Protein AF-A0A847EZZ8-F1 (afdb_monomer)

Radius of gyration: 25.53 Å; Cα contacts (8 Å, |Δi|>4): 154; chains: 1; bounding box: 54×69×57 Å

pLDDT: mean 79.62, std 17.62, range [35.72, 97.44]

Nearest PDB structures (foldseek):
  1ji5-assembly1_A  TM=2.636E-01  e=4.386E+00  Bacillus anthracis
  8bqs-assembly1_Eq  TM=3.191E-01  e=7.116E+00  Tetrahymena thermophila SB210

Mean predicted aligned error: 16.35 Å

Structure (mmCIF, N/CA/C/O backbone):
data_AF-A0A847EZZ8-F1
#
_entry.id   AF-A0A847EZZ8-F1
#
loop_
_atom_site.group_PDB
_atom_site.id
_atom_site.type_symbol
_atom_site.label_atom_id
_atom_site.label_alt_id
_atom_site.label_comp_id
_atom_site.label_asym_id
_atom_site.label_entity_id
_atom_site.label_seq_id
_atom_site.pdbx_PDB_ins_code
_atom_site.Cartn_x
_atom_site.Cartn_y
_atom_site.Cartn_z
_atom_site.occupancy
_atom_site.B_iso_or_equiv
_atom_site.auth_seq_id
_atom_site.auth_comp_id
_atom_site.auth_asym_id
_atom_site.auth_atom_id
_atom_site.pdbx_PDB_model_num
ATOM 1 N N . MET A 1 1 ? 1.908 -16.404 -19.361 1.00 81.50 1 MET A N 1
ATOM 2 C CA . MET A 1 1 ? 2.310 -15.985 -18.010 1.00 81.50 1 MET A CA 1
ATOM 3 C C . MET A 1 1 ? 3.781 -15.586 -18.026 1.00 81.50 1 MET A C 1
ATOM 5 O O . MET A 1 1 ? 4.596 -16.409 -18.431 1.00 81.50 1 MET A O 1
ATOM 9 N N . ILE A 1 2 ? 4.100 -14.335 -17.700 1.00 92.38 2 ILE A N 1
ATOM 10 C CA . ILE A 1 2 ? 5.470 -13.792 -17.662 1.00 92.38 2 ILE A CA 1
ATOM 11 C C . ILE A 1 2 ? 6.057 -13.923 -16.254 1.00 92.38 2 ILE A C 1
ATOM 13 O O . ILE A 1 2 ? 5.326 -13.797 -15.276 1.00 92.38 2 ILE A O 1
ATOM 17 N N . GLU A 1 3 ? 7.355 -14.193 -16.142 1.00 93.56 3 GLU A N 1
ATOM 18 C CA . GLU A 1 3 ? 8.046 -14.284 -14.850 1.00 93.56 3 GLU A CA 1
ATOM 19 C C . GLU A 1 3 ? 8.659 -12.935 -14.479 1.00 93.56 3 GLU A C 1
ATOM 21 O O . GLU A 1 3 ? 9.418 -12.373 -15.265 1.00 93.56 3 GLU A O 1
ATOM 26 N N . VAL A 1 4 ? 8.327 -12.416 -13.292 1.00 92.44 4 VAL A N 1
ATOM 27 C CA . VAL A 1 4 ? 8.725 -11.063 -12.871 1.00 92.44 4 VAL A CA 1
ATOM 28 C C . VAL A 1 4 ? 9.269 -11.079 -11.434 1.00 92.44 4 VAL A C 1
ATOM 30 O O . VAL A 1 4 ? 8.594 -11.607 -10.545 1.00 92.44 4 VAL A O 1
ATOM 33 N N . PRO A 1 5 ? 10.458 -10.504 -11.156 1.00 92.00 5 PRO A N 1
ATOM 34 C CA . PRO A 1 5 ? 11.066 -10.467 -9.819 1.00 92.00 5 PRO A CA 1
ATOM 35 C C . PRO A 1 5 ? 10.460 -9.367 -8.929 1.00 92.00 5 PRO A C 1
ATOM 37 O O . PRO A 1 5 ? 11.074 -8.329 -8.646 1.00 92.00 5 PRO A O 1
ATOM 40 N N . ILE A 1 6 ? 9.222 -9.600 -8.494 1.00 89.94 6 ILE A N 1
ATOM 41 C CA . ILE A 1 6 ? 8.383 -8.636 -7.773 1.00 89.94 6 ILE A CA 1
ATOM 42 C C . ILE A 1 6 ? 9.015 -8.183 -6.447 1.00 89.94 6 ILE A C 1
ATOM 44 O O . ILE A 1 6 ? 9.372 -8.994 -5.591 1.00 89.94 6 ILE A O 1
ATOM 48 N N . SER A 1 7 ? 9.074 -6.861 -6.242 1.00 89.81 7 SER A N 1
ATOM 49 C CA . SER A 1 7 ? 9.213 -6.276 -4.903 1.00 89.81 7 SER A CA 1
ATOM 50 C C . SER A 1 7 ? 7.873 -6.353 -4.183 1.00 89.81 7 SER A C 1
ATOM 52 O O . SER A 1 7 ? 6.996 -5.531 -4.442 1.00 89.81 7 SER A O 1
ATOM 54 N N . TRP A 1 8 ? 7.688 -7.317 -3.284 1.00 89.81 8 TRP A N 1
ATOM 55 C CA . TRP A 1 8 ? 6.422 -7.424 -2.554 1.00 89.81 8 TRP A CA 1
ATOM 56 C C . TRP A 1 8 ? 6.133 -6.195 -1.693 1.00 89.81 8 TRP A C 1
ATOM 58 O O . TRP A 1 8 ? 5.007 -5.724 -1.696 1.00 89.81 8 TRP A O 1
ATOM 68 N N . GLU A 1 9 ? 7.150 -5.639 -1.034 1.00 90.19 9 GLU A N 1
ATOM 69 C CA . GLU A 1 9 ? 7.031 -4.410 -0.238 1.00 90.19 9 GLU A CA 1
ATOM 70 C C . GLU A 1 9 ? 6.581 -3.223 -1.101 1.00 90.19 9 GLU A C 1
ATOM 72 O O . GLU A 1 9 ? 5.605 -2.549 -0.791 1.00 90.19 9 GLU A O 1
ATOM 77 N N . SER A 1 10 ? 7.244 -2.997 -2.240 1.00 90.00 10 SER A N 1
ATOM 78 C CA . SER A 1 10 ? 6.908 -1.858 -3.107 1.00 90.00 10 SER A CA 1
ATOM 79 C C . SER A 1 10 ? 5.567 -2.040 -3.819 1.00 90.00 10 SER A C 1
ATOM 81 O O . SER A 1 10 ? 4.902 -1.055 -4.139 1.00 90.00 10 SER A O 1
ATOM 83 N N . LEU A 1 11 ? 5.170 -3.288 -4.085 1.00 93.12 11 LEU A N 1
ATOM 84 C CA . LEU A 1 11 ? 3.848 -3.593 -4.618 1.00 93.12 11 LEU A CA 1
ATOM 85 C C . LEU A 1 11 ? 2.773 -3.364 -3.550 1.00 93.12 11 LEU A C 1
ATOM 87 O O . LEU A 1 11 ? 1.767 -2.732 -3.850 1.00 93.12 11 LEU A O 1
ATOM 91 N N . GLU A 1 12 ? 3.008 -3.780 -2.306 1.00 92.62 12 GLU A N 1
ATOM 92 C CA . GLU A 1 12 ? 2.098 -3.537 -1.181 1.00 92.62 12 GLU A CA 1
ATOM 93 C C . GLU A 1 12 ? 1.864 -2.032 -0.991 1.00 92.62 12 GLU A C 1
ATOM 95 O O . GLU A 1 12 ? 0.720 -1.581 -1.051 1.00 92.62 12 GLU A O 1
ATOM 100 N N . ASP A 1 13 ? 2.938 -1.236 -0.928 1.00 90.38 13 ASP A N 1
ATOM 101 C CA . ASP A 1 13 ? 2.878 0.232 -0.865 1.00 90.38 13 ASP A CA 1
ATOM 102 C C . ASP A 1 13 ? 2.030 0.848 -1.992 1.00 90.38 13 ASP A C 1
ATOM 104 O O . ASP A 1 13 ? 1.300 1.827 -1.788 1.00 90.38 13 ASP A O 1
ATOM 108 N N . ALA A 1 14 ? 2.122 0.292 -3.203 1.00 93.06 14 ALA A N 1
ATOM 109 C CA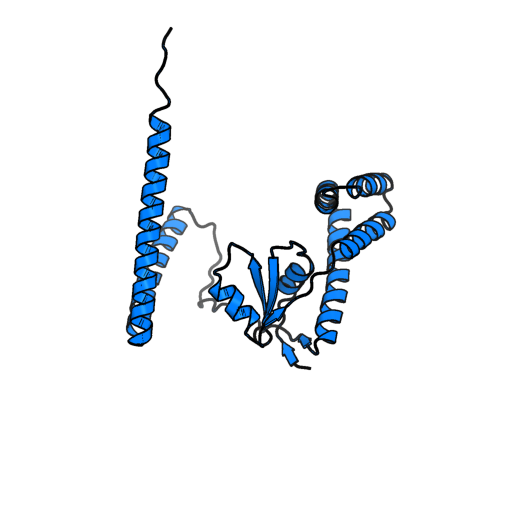 . ALA A 1 14 ? 1.334 0.745 -4.339 1.00 93.06 14 ALA A CA 1
ATOM 110 C C . ALA A 1 14 ? -0.149 0.388 -4.205 1.00 93.06 14 ALA A C 1
ATOM 112 O O . ALA A 1 14 ? -0.990 1.221 -4.542 1.00 93.06 14 ALA A O 1
ATOM 113 N N . PHE A 1 15 ? -0.472 -0.799 -3.686 1.00 93.38 15 PHE A N 1
ATOM 114 C CA . PHE A 1 15 ? -1.852 -1.225 -3.445 1.00 93.38 15 PHE A CA 1
ATOM 115 C C . PHE A 1 15 ? -2.526 -0.434 -2.317 1.00 93.38 15 PHE A C 1
ATOM 117 O O . PHE A 1 15 ? -3.743 -0.233 -2.342 1.00 93.38 15 PHE A O 1
ATOM 124 N N . GLU A 1 16 ? -1.756 0.045 -1.341 1.00 88.69 16 GLU A N 1
ATOM 125 C CA . GLU A 1 16 ? -2.285 0.847 -0.242 1.00 88.69 16 GLU A CA 1
ATOM 126 C C . GLU A 1 16 ? -2.637 2.285 -0.650 1.00 88.69 16 GLU A C 1
ATOM 128 O O . GLU A 1 16 ? -3.587 2.878 -0.120 1.00 88.69 16 GLU A O 1
ATOM 133 N N . ASN A 1 17 ? -1.879 2.866 -1.581 1.00 87.06 17 ASN A N 1
ATOM 134 C CA . ASN A 1 17 ? -1.950 4.288 -1.883 1.00 87.06 17 ASN A CA 1
ATOM 135 C C . ASN A 1 17 ? -3.110 4.649 -2.826 1.00 87.06 17 ASN A C 1
ATOM 137 O O . ASN A 1 17 ? -3.076 4.378 -4.020 1.00 87.06 17 ASN A O 1
ATOM 141 N N . ASN A 1 18 ? -4.111 5.349 -2.288 1.00 86.44 18 ASN A N 1
ATOM 142 C CA . ASN A 1 18 ? -5.289 5.817 -3.030 1.00 86.44 18 ASN A CA 1
ATOM 143 C C . ASN A 1 18 ? -5.282 7.331 -3.312 1.00 86.44 18 ASN A C 1
ATOM 145 O O . ASN A 1 18 ? -6.322 7.901 -3.646 1.00 86.44 18 ASN A O 1
ATOM 149 N N . ALA A 1 19 ? -4.154 8.024 -3.128 1.00 84.38 19 ALA A N 1
ATOM 150 C CA . ALA A 1 19 ? -4.084 9.449 -3.438 1.00 84.38 19 ALA A CA 1
ATOM 151 C C . ALA A 1 19 ? -4.276 9.678 -4.947 1.00 84.38 19 ALA A C 1
ATOM 153 O O . ALA A 1 19 ? -3.552 9.111 -5.758 1.00 84.38 19 ALA A O 1
ATOM 154 N N . HIS A 1 20 ? -5.233 10.533 -5.321 1.00 81.62 20 HIS A N 1
ATOM 155 C CA . HIS A 1 20 ? -5.600 10.755 -6.727 1.00 81.62 20 HIS A CA 1
ATOM 156 C C . HIS A 1 20 ? -4.448 11.271 -7.597 1.00 81.62 20 HIS A C 1
ATOM 158 O O . HIS A 1 20 ? -4.396 10.933 -8.771 1.00 81.62 20 HIS A O 1
ATOM 164 N N . GLU A 1 21 ? -3.534 12.047 -7.017 1.00 83.88 21 GLU A N 1
ATOM 165 C CA . GLU A 1 21 ? -2.359 12.618 -7.692 1.00 83.88 21 GLU A CA 1
ATOM 166 C C . GLU A 1 21 ? -1.201 11.620 -7.810 1.00 83.88 21 GLU A C 1
ATOM 168 O O . GLU A 1 21 ? -0.127 11.977 -8.284 1.00 83.88 21 GLU A O 1
ATOM 173 N N . VAL A 1 22 ? -1.363 10.396 -7.299 1.00 86.69 22 VAL A N 1
ATOM 174 C CA . VAL A 1 22 ? -0.288 9.416 -7.209 1.00 86.69 22 VAL A CA 1
ATOM 175 C C . VAL A 1 22 ? -0.649 8.167 -7.992 1.00 86.69 22 VAL A C 1
ATOM 177 O O . VAL A 1 22 ? -1.678 7.530 -7.772 1.00 86.69 22 VAL A O 1
ATOM 180 N N . HIS A 1 23 ? 0.228 7.800 -8.915 1.00 89.88 23 HIS A N 1
ATOM 181 C CA . HIS A 1 23 ? 0.051 6.656 -9.793 1.00 89.88 23 HIS A CA 1
ATOM 182 C C . HIS A 1 23 ? 1.261 5.739 -9.693 1.00 89.88 23 HIS A C 1
ATOM 184 O O . HIS A 1 23 ? 2.402 6.188 -9.808 1.00 89.88 23 HIS A O 1
ATOM 190 N N . SER A 1 24 ? 1.003 4.455 -9.472 1.00 92.44 24 SER A N 1
ATOM 191 C CA . SER A 1 24 ? 2.040 3.439 -9.327 1.00 92.44 24 SER A CA 1
ATOM 192 C C . SER A 1 24 ? 2.076 2.547 -10.562 1.00 92.44 24 SER A C 1
ATOM 194 O O . SER A 1 24 ? 1.029 2.186 -11.101 1.00 92.44 24 SER A O 1
ATOM 196 N N . TYR A 1 25 ? 3.278 2.189 -11.003 1.00 93.25 25 TYR A N 1
ATOM 197 C CA . TYR A 1 25 ? 3.511 1.374 -12.191 1.00 93.25 25 TYR A CA 1
ATOM 198 C C . TYR A 1 25 ? 4.524 0.277 -11.879 1.00 93.25 25 TYR A C 1
ATOM 200 O O . TYR A 1 25 ? 5.596 0.566 -11.353 1.00 93.25 25 TYR A O 1
ATOM 208 N N . LEU A 1 26 ? 4.193 -0.965 -12.215 1.00 93.38 26 LEU A N 1
ATOM 209 C CA . LEU A 1 26 ? 5.074 -2.122 -12.139 1.00 93.38 26 LEU A CA 1
ATOM 210 C C . LEU A 1 26 ? 5.845 -2.271 -13.453 1.00 93.38 26 LEU A C 1
ATOM 212 O O . LEU A 1 26 ? 5.237 -2.407 -14.513 1.00 93.38 26 LEU A O 1
ATOM 216 N N . HIS A 1 27 ? 7.171 -2.305 -13.378 1.00 91.12 27 HIS A N 1
ATOM 217 C CA . HIS A 1 27 ? 8.023 -2.654 -14.507 1.00 91.12 27 HIS A CA 1
ATOM 218 C C . HIS A 1 27 ? 8.074 -4.177 -14.682 1.00 91.12 27 HIS A C 1
ATOM 220 O O . HIS A 1 27 ? 8.505 -4.904 -13.784 1.00 91.12 27 HIS A O 1
ATOM 226 N N . LEU A 1 28 ? 7.680 -4.670 -15.854 1.00 89.12 28 LEU A N 1
ATOM 227 C CA . LEU A 1 28 ? 7.474 -6.096 -16.113 1.00 89.12 28 LEU A CA 1
ATOM 228 C C . LEU A 1 28 ? 8.771 -6.914 -16.221 1.00 89.12 28 LEU A C 1
ATOM 230 O O . LEU A 1 28 ? 8.736 -8.113 -15.995 1.00 89.12 28 LEU A O 1
ATOM 234 N N . GLU A 1 29 ? 9.923 -6.306 -16.514 1.00 86.31 29 GLU A N 1
ATOM 235 C CA . GLU A 1 29 ? 11.209 -7.036 -16.491 1.00 86.31 29 GLU A CA 1
ATOM 236 C C . GLU A 1 29 ? 11.913 -7.005 -15.124 1.00 86.31 29 GLU A C 1
ATOM 238 O O . GLU A 1 29 ? 12.397 -8.028 -14.645 1.00 86.31 29 GLU A O 1
ATOM 243 N N . THR A 1 30 ? 11.993 -5.835 -14.480 1.00 85.69 30 THR A N 1
ATOM 244 C CA . THR A 1 30 ? 12.762 -5.650 -13.237 1.00 85.69 30 THR A CA 1
ATOM 245 C C . THR A 1 30 ? 11.949 -5.921 -11.971 1.00 85.69 30 THR A C 1
ATOM 247 O O . THR A 1 30 ? 12.524 -6.051 -10.889 1.00 85.69 30 THR A O 1
ATOM 250 N N . GLY A 1 31 ? 10.617 -5.967 -12.073 1.00 86.19 31 GLY A N 1
ATOM 251 C CA . GLY A 1 31 ? 9.715 -6.057 -10.926 1.00 86.19 31 GLY A CA 1
ATOM 252 C C . GLY A 1 31 ? 9.774 -4.842 -9.991 1.00 86.19 31 GLY A C 1
ATOM 253 O O . GLY A 1 31 ? 9.368 -4.938 -8.829 1.00 86.19 31 GLY A O 1
ATOM 254 N N . GLU A 1 32 ? 10.331 -3.720 -10.457 1.00 88.25 32 GLU A N 1
ATOM 255 C CA . GLU A 1 32 ? 10.355 -2.450 -9.732 1.00 88.25 32 GLU A CA 1
ATOM 256 C C . GLU A 1 32 ? 8.994 -1.756 -9.819 1.00 88.25 32 GLU A C 1
ATOM 258 O O . GLU A 1 32 ? 8.337 -1.782 -10.859 1.00 88.25 32 GLU A O 1
ATOM 263 N N . VAL A 1 33 ? 8.578 -1.120 -8.724 1.00 89.62 33 VAL A N 1
ATOM 264 C CA . VAL A 1 33 ? 7.348 -0.332 -8.678 1.00 89.62 33 VAL A CA 1
ATOM 265 C C . VAL A 1 33 ? 7.716 1.142 -8.584 1.00 89.62 33 VAL A C 1
ATOM 267 O O . VAL A 1 33 ? 8.288 1.588 -7.591 1.00 89.62 33 VAL A O 1
ATOM 270 N N . ILE A 1 34 ? 7.389 1.899 -9.628 1.00 88.81 34 ILE A N 1
ATOM 271 C CA . ILE A 1 34 ? 7.658 3.333 -9.718 1.00 88.81 34 ILE A CA 1
ATOM 272 C C . ILE A 1 34 ? 6.403 4.104 -9.341 1.00 88.81 34 ILE A C 1
ATOM 274 O O . ILE A 1 34 ? 5.309 3.822 -9.827 1.00 88.81 34 ILE A O 1
ATOM 278 N N . ARG A 1 35 ? 6.581 5.131 -8.510 1.00 87.19 35 ARG A N 1
ATOM 279 C CA . ARG A 1 35 ? 5.521 6.049 -8.105 1.00 87.19 35 ARG A CA 1
ATOM 280 C C . ARG A 1 35 ? 5.688 7.392 -8.796 1.00 87.19 35 ARG A C 1
ATOM 282 O O . ARG A 1 35 ? 6.688 8.079 -8.595 1.00 87.19 35 ARG A O 1
ATOM 289 N N . VAL A 1 36 ? 4.683 7.787 -9.561 1.00 84.81 36 VAL A N 1
ATOM 290 C CA . VAL A 1 36 ? 4.621 9.071 -10.254 1.00 84.81 36 VAL A CA 1
ATOM 291 C C . VAL A 1 36 ? 3.604 9.954 -9.545 1.00 84.81 36 VAL A C 1
ATOM 293 O O . VAL A 1 36 ? 2.496 9.510 -9.261 1.00 84.81 36 VAL A O 1
ATOM 296 N N . VAL A 1 37 ? 4.006 11.183 -9.222 1.00 83.12 37 VAL A N 1
ATOM 297 C CA . VAL A 1 37 ? 3.148 12.177 -8.567 1.00 83.12 37 VAL A CA 1
ATOM 298 C C . VAL A 1 37 ? 2.902 13.332 -9.526 1.00 83.12 37 VAL A C 1
ATOM 300 O O . VAL A 1 37 ? 3.861 13.925 -10.038 1.00 83.12 37 VAL A O 1
ATOM 303 N N . ASP A 1 38 ? 1.636 13.657 -9.746 1.00 75.75 38 ASP A N 1
ATOM 304 C CA . ASP A 1 38 ? 1.215 14.746 -10.617 1.00 75.75 38 ASP A CA 1
ATOM 305 C C . ASP A 1 38 ? 1.776 16.090 -10.129 1.00 75.75 38 ASP A C 1
ATOM 307 O O . ASP A 1 38 ? 1.849 16.378 -8.935 1.00 75.75 38 ASP A O 1
ATOM 311 N N . GLY A 1 39 ? 2.249 16.919 -11.064 1.00 69.81 39 GLY A N 1
ATOM 312 C CA . GLY A 1 39 ? 2.804 18.248 -10.772 1.00 69.81 39 GLY A CA 1
ATOM 313 C C . GLY A 1 39 ? 4.191 18.271 -10.112 1.00 69.81 39 GLY A C 1
ATOM 314 O O . GLY A 1 39 ? 4.814 19.332 -10.063 1.00 69.81 39 GLY A O 1
ATOM 315 N N . VAL A 1 40 ? 4.704 17.128 -9.644 1.00 65.56 40 VAL A N 1
ATOM 316 C CA . VAL A 1 40 ? 6.069 16.992 -9.101 1.00 65.56 40 VAL A CA 1
ATOM 317 C C . VAL A 1 40 ? 6.990 16.280 -10.089 1.00 65.56 40 VAL A C 1
ATOM 319 O O . VAL A 1 40 ? 8.161 16.643 -10.213 1.00 65.56 40 VAL A O 1
ATOM 322 N N . ALA A 1 41 ? 6.478 15.265 -10.788 1.00 61.78 41 ALA A N 1
ATOM 323 C CA . ALA A 1 41 ? 7.233 14.554 -11.807 1.00 61.78 41 ALA A CA 1
ATOM 324 C C . ALA A 1 41 ? 7.431 15.414 -13.066 1.00 61.78 41 ALA A C 1
ATOM 326 O O . ALA A 1 41 ? 6.556 16.187 -13.458 1.00 61.78 41 ALA A O 1
ATOM 327 N N . ASP A 1 42 ? 8.585 15.250 -13.720 1.00 67.62 42 ASP A N 1
ATOM 328 C CA . ASP A 1 42 ? 8.840 15.840 -15.035 1.00 67.62 42 ASP A CA 1
ATOM 329 C C . ASP A 1 42 ? 7.759 15.350 -16.025 1.00 67.62 42 ASP A C 1
ATOM 331 O O . ASP A 1 42 ? 7.581 14.132 -16.163 1.00 67.62 42 ASP A O 1
ATOM 335 N N . PRO A 1 43 ? 7.044 16.247 -16.732 1.00 65.31 43 PRO A N 1
ATOM 336 C CA . PRO A 1 43 ? 6.027 15.867 -17.716 1.00 65.31 43 PRO A CA 1
ATOM 337 C C . PRO A 1 43 ? 6.526 14.864 -18.770 1.00 65.31 43 PRO A C 1
ATOM 339 O O . PRO A 1 43 ? 5.761 14.034 -19.271 1.00 65.31 43 PRO A O 1
ATOM 342 N N . THR A 1 44 ? 7.822 14.904 -19.091 1.00 69.75 44 THR A N 1
ATOM 343 C CA . THR A 1 44 ? 8.451 13.963 -20.022 1.00 69.75 44 THR A CA 1
ATOM 344 C C . THR A 1 44 ? 8.615 12.563 -19.428 1.00 69.75 44 THR A C 1
ATOM 346 O O . THR A 1 44 ? 8.484 11.583 -20.157 1.00 69.75 44 THR A O 1
ATOM 349 N N . MET A 1 45 ? 8.841 12.439 -18.116 1.00 69.62 45 MET A N 1
ATOM 350 C CA . MET A 1 45 ? 8.947 11.153 -17.418 1.00 69.62 45 MET A CA 1
ATOM 351 C C . MET A 1 45 ? 7.589 10.453 -17.342 1.00 69.62 45 MET A C 1
ATOM 353 O O . MET A 1 45 ? 7.497 9.274 -17.675 1.00 69.62 45 MET A O 1
ATOM 357 N N . HIS A 1 46 ? 6.534 11.185 -16.975 1.00 69.88 46 HIS A N 1
ATOM 358 C CA . HIS A 1 46 ? 5.177 10.636 -16.925 1.00 69.88 46 HIS A CA 1
ATOM 359 C C . HIS A 1 46 ? 4.741 10.113 -18.302 1.00 69.88 46 HIS A C 1
ATOM 361 O O . HIS A 1 46 ? 4.316 8.968 -18.429 1.00 69.88 46 HIS A O 1
ATOM 367 N N . SER A 1 47 ? 4.953 10.915 -19.352 1.00 72.56 47 SER A N 1
ATOM 368 C CA . SER A 1 47 ? 4.615 10.531 -20.729 1.00 72.56 47 SER A CA 1
ATOM 369 C C . SER A 1 47 ? 5.380 9.290 -21.201 1.00 72.56 47 SER A C 1
ATOM 371 O O . SER A 1 47 ? 4.794 8.434 -21.855 1.00 72.56 47 SER A O 1
ATOM 373 N N . ARG A 1 48 ? 6.671 9.164 -20.848 1.00 76.69 48 ARG A N 1
ATOM 374 C CA . ARG A 1 48 ? 7.492 7.990 -21.193 1.00 76.69 48 ARG A CA 1
ATOM 375 C C . ARG A 1 48 ? 6.961 6.718 -20.542 1.00 76.69 48 ARG A C 1
ATOM 377 O O . ARG A 1 48 ? 6.752 5.746 -21.257 1.00 76.69 48 ARG A O 1
ATOM 384 N N . ILE A 1 49 ? 6.692 6.754 -19.235 1.00 79.12 49 ILE A N 1
ATOM 385 C CA . ILE A 1 49 ? 6.164 5.604 -18.482 1.00 79.12 49 ILE A CA 1
ATOM 386 C C . ILE A 1 49 ? 4.807 5.174 -19.044 1.00 79.12 49 ILE A C 1
ATOM 388 O O . ILE A 1 49 ? 4.593 3.993 -19.280 1.00 79.12 49 ILE A O 1
ATOM 392 N N . MET A 1 50 ? 3.906 6.122 -19.324 1.00 74.62 50 MET A N 1
ATOM 393 C CA . MET A 1 50 ? 2.590 5.792 -19.885 1.00 74.62 50 MET A CA 1
ATOM 394 C C . MET A 1 50 ? 2.647 5.237 -21.314 1.00 74.62 50 MET A C 1
ATOM 396 O O . MET A 1 50 ? 1.731 4.530 -21.726 1.00 74.62 50 MET A O 1
ATOM 400 N N . SER A 1 51 ? 3.679 5.585 -22.086 1.00 80.06 51 SER A N 1
ATOM 401 C CA . SER A 1 51 ? 3.853 5.106 -23.464 1.00 80.06 51 SER A CA 1
ATOM 402 C C . SER A 1 51 ? 4.606 3.780 -23.573 1.00 80.06 51 SER A C 1
ATOM 404 O O . SER A 1 51 ? 4.617 3.178 -24.646 1.00 80.06 51 SER A O 1
ATOM 406 N N . ASP A 1 52 ? 5.267 3.353 -22.499 1.00 87.12 52 ASP A N 1
ATOM 407 C CA . ASP A 1 52 ? 6.152 2.197 -22.504 1.00 87.12 52 ASP A CA 1
ATOM 408 C C . ASP A 1 52 ? 5.379 0.929 -22.087 1.00 87.12 52 ASP A C 1
ATOM 410 O O . ASP A 1 52 ? 4.881 0.852 -20.961 1.00 87.12 52 ASP A O 1
ATOM 414 N N . PRO A 1 53 ? 5.268 -0.080 -22.974 1.00 87.62 53 PRO A N 1
ATOM 415 C CA . PRO A 1 53 ? 4.513 -1.301 -22.703 1.00 87.62 53 PRO A CA 1
ATOM 416 C C . PRO A 1 53 ? 5.117 -2.165 -21.586 1.00 87.62 53 PRO A C 1
ATOM 418 O O . PRO A 1 53 ? 4.454 -3.094 -21.126 1.00 87.62 53 PRO A O 1
ATOM 421 N N . LEU A 1 54 ? 6.351 -1.890 -21.147 1.00 89.12 54 LEU A N 1
ATOM 422 C CA . LEU A 1 54 ? 6.968 -2.569 -20.008 1.00 89.12 54 LEU A CA 1
ATOM 423 C C . LEU A 1 54 ? 6.433 -2.080 -18.660 1.00 89.12 54 LEU A C 1
ATOM 425 O O . LEU A 1 54 ? 6.718 -2.717 -17.646 1.00 89.12 54 LEU A O 1
ATOM 429 N N . TYR A 1 55 ? 5.662 -0.990 -18.625 1.00 91.56 55 TYR A N 1
ATOM 430 C CA . TYR A 1 55 ? 5.043 -0.486 -17.406 1.00 91.56 55 TYR A CA 1
ATOM 431 C C . TYR A 1 55 ? 3.562 -0.826 -17.353 1.00 91.56 55 TYR A C 1
ATOM 433 O O . TYR A 1 55 ? 2.749 -0.358 -18.149 1.00 91.56 55 TYR A O 1
ATOM 441 N N . LEU A 1 56 ? 3.196 -1.590 -16.332 1.00 93.31 56 LEU A N 1
ATOM 442 C CA . LEU A 1 56 ? 1.818 -1.917 -16.023 1.00 93.31 56 LEU A CA 1
ATOM 443 C C . LEU A 1 56 ? 1.331 -1.053 -14.861 1.00 93.31 56 LEU A C 1
ATOM 445 O O . LEU A 1 56 ? 1.919 -1.061 -13.780 1.00 93.31 56 LEU A O 1
ATOM 449 N N . ARG A 1 57 ? 0.246 -0.305 -15.062 1.00 93.88 57 ARG A N 1
ATOM 450 C CA . ARG A 1 57 ? -0.361 0.499 -13.995 1.00 93.88 57 ARG A CA 1
ATOM 451 C C . ARG A 1 57 ? -0.917 -0.410 -12.900 1.00 93.88 57 ARG A C 1
ATOM 453 O O . ARG A 1 57 ? -1.670 -1.330 -13.192 1.00 93.88 57 ARG A O 1
ATOM 460 N N . VAL A 1 58 ? -0.574 -0.111 -11.651 1.00 94.56 58 VAL A N 1
ATOM 461 C CA . VAL A 1 58 ? -1.109 -0.799 -10.474 1.00 94.56 58 VAL A CA 1
ATOM 462 C C . VAL A 1 58 ? -2.435 -0.158 -10.079 1.00 94.56 58 VAL A C 1
ATOM 464 O O . VAL A 1 58 ? -2.505 1.060 -9.889 1.00 94.56 58 VAL A O 1
ATOM 467 N N . ASP A 1 59 ? -3.468 -0.983 -9.928 1.00 92.06 59 ASP A N 1
ATOM 468 C CA . ASP A 1 59 ? -4.766 -0.548 -9.424 1.00 92.06 59 ASP A CA 1
ATOM 469 C C . ASP A 1 59 ? -4.796 -0.714 -7.900 1.00 92.06 59 ASP A C 1
ATOM 471 O O . ASP A 1 59 ? -4.796 -1.847 -7.410 1.00 92.06 59 ASP A O 1
ATOM 475 N N . PRO A 1 60 ? -4.797 0.385 -7.122 1.00 93.19 60 PRO A N 1
ATOM 476 C CA . PRO A 1 60 ? -4.787 0.282 -5.674 1.00 93.19 60 PRO A CA 1
ATOM 477 C C . PRO A 1 60 ? -6.092 -0.317 -5.150 1.00 93.19 60 PRO A C 1
ATOM 479 O O . PRO A 1 60 ? -7.165 -0.158 -5.741 1.00 93.19 60 PRO A O 1
ATOM 482 N N . VAL A 1 61 ? -6.024 -0.955 -3.979 1.00 93.75 61 VAL A N 1
ATOM 483 C CA . VAL A 1 61 ? -7.231 -1.409 -3.285 1.00 93.75 61 VAL A CA 1
ATOM 484 C C . VAL A 1 61 ? -8.045 -0.187 -2.911 1.00 93.75 61 VAL A C 1
ATOM 486 O O . VAL A 1 61 ? -7.570 0.651 -2.144 1.00 93.75 61 VAL A O 1
ATOM 489 N N . SER A 1 62 ? -9.277 -0.110 -3.414 1.00 94.12 62 SER A N 1
ATOM 490 C CA . SER A 1 62 ? -10.128 1.061 -3.211 1.00 94.12 62 SER A CA 1
ATOM 491 C C . SER A 1 62 ? -10.257 1.436 -1.731 1.00 94.12 62 SER A C 1
ATOM 493 O O . SER A 1 62 ? -10.423 0.568 -0.870 1.00 94.12 62 SER A O 1
ATOM 495 N N . SER A 1 63 ? -10.294 2.737 -1.436 1.00 92.19 63 SER A N 1
ATOM 496 C CA . SER A 1 63 ? -10.518 3.243 -0.073 1.00 92.19 63 SER A CA 1
ATOM 497 C C . SER A 1 63 ? -11.764 2.651 0.595 1.00 92.19 63 SER A C 1
ATOM 499 O O . SER A 1 63 ? -11.790 2.487 1.807 1.00 92.19 63 SER A O 1
ATOM 501 N N . ARG A 1 64 ? -12.804 2.302 -0.173 1.00 93.81 64 ARG A N 1
ATOM 502 C CA . ARG A 1 64 ? -14.012 1.665 0.372 1.00 93.81 64 ARG A CA 1
ATOM 503 C C . ARG A 1 64 ? -13.749 0.242 0.860 1.00 93.81 64 ARG A C 1
ATOM 505 O O . ARG A 1 64 ? -14.278 -0.147 1.892 1.00 93.81 64 ARG A O 1
ATOM 512 N N . GLU A 1 65 ? -12.946 -0.519 0.130 1.00 95.38 65 GLU A N 1
ATOM 513 C CA . GLU A 1 65 ? -12.585 -1.878 0.531 1.00 95.38 65 GLU A CA 1
ATOM 514 C C . GLU A 1 65 ? -11.648 -1.857 1.743 1.00 95.38 65 GLU A C 1
ATOM 516 O O . GLU A 1 65 ? -11.891 -2.555 2.722 1.00 95.38 65 GLU A O 1
ATOM 521 N N . GLN A 1 66 ? -10.667 -0.949 1.758 1.00 94.44 66 GLN A N 1
ATOM 522 C CA . GLN A 1 66 ? -9.822 -0.758 2.941 1.00 94.44 66 GLN A CA 1
ATOM 523 C C . GLN A 1 66 ? -10.619 -0.301 4.174 1.00 94.44 66 GLN A C 1
ATOM 525 O O . GLN A 1 66 ? -10.254 -0.640 5.297 1.00 94.44 66 GLN A O 1
ATOM 530 N N . TYR A 1 67 ? -11.704 0.458 3.984 1.00 95.56 67 TYR A N 1
ATOM 531 C CA . TYR A 1 67 ? -12.609 0.836 5.070 1.00 95.56 67 TYR A CA 1
ATOM 532 C C . TYR A 1 67 ? -13.358 -0.381 5.632 1.00 95.56 67 TYR A C 1
ATOM 534 O O . TYR A 1 67 ? -13.406 -0.550 6.846 1.00 95.56 67 TYR A O 1
ATOM 542 N N . ARG A 1 68 ? -13.853 -1.283 4.772 1.00 96.44 68 ARG A N 1
ATOM 543 C CA . ARG A 1 68 ? -14.488 -2.540 5.214 1.00 96.44 68 ARG A CA 1
ATOM 544 C C . ARG A 1 68 ? -13.545 -3.414 6.027 1.00 96.44 68 ARG A C 1
ATOM 546 O O . ARG A 1 68 ? -13.965 -4.055 6.980 1.00 96.44 68 ARG A O 1
ATOM 553 N N . TRP A 1 69 ? -12.260 -3.434 5.681 1.00 96.69 69 TRP A N 1
ATOM 554 C CA . TRP A 1 69 ? -11.263 -4.147 6.480 1.00 96.69 69 TRP A CA 1
ATOM 555 C C . TRP A 1 69 ? -11.150 -3.578 7.894 1.00 96.69 69 TRP A C 1
ATOM 557 O O . TRP A 1 69 ? -11.001 -4.345 8.839 1.00 96.69 69 TRP A O 1
ATOM 567 N N . MET A 1 70 ? -11.253 -2.255 8.052 1.00 96.81 70 MET A N 1
ATOM 568 C CA . MET A 1 70 ? -11.289 -1.623 9.373 1.00 96.81 70 MET A CA 1
ATOM 569 C C . MET A 1 70 ? -12.555 -2.021 10.139 1.00 96.81 70 MET A C 1
ATOM 571 O O . MET A 1 70 ? -12.447 -2.357 11.312 1.00 96.81 70 MET A O 1
ATOM 575 N N . GLU A 1 71 ? -13.724 -2.038 9.488 1.00 97.31 71 GLU A N 1
ATOM 576 C CA . GLU A 1 71 ? -14.982 -2.495 10.104 1.00 97.31 71 GLU A CA 1
ATOM 577 C C . GLU A 1 71 ? -14.869 -3.940 10.605 1.00 97.31 71 GLU A C 1
ATOM 579 O O . GLU A 1 71 ? -15.084 -4.197 11.788 1.00 97.31 71 GLU A O 1
ATOM 584 N N . HIS A 1 72 ? -14.426 -4.862 9.747 1.00 97.44 72 HIS A N 1
ATOM 585 C CA . HIS A 1 72 ? -14.242 -6.267 10.115 1.00 97.44 72 HIS A CA 1
ATOM 586 C C . HIS A 1 72 ? -13.234 -6.455 11.248 1.00 97.44 72 HIS A C 1
ATOM 588 O O . HIS A 1 72 ? -13.493 -7.200 12.189 1.00 97.44 72 HIS A O 1
ATOM 594 N N . PHE A 1 73 ? -12.103 -5.751 11.200 1.00 97.31 73 PHE A N 1
ATOM 595 C CA . PHE A 1 73 ? -11.113 -5.838 12.266 1.00 97.31 73 PHE A CA 1
ATOM 596 C C . PHE A 1 73 ? -11.675 -5.368 13.613 1.00 97.31 73 PHE A C 1
ATOM 598 O O . PHE A 1 73 ? -11.389 -5.975 14.638 1.00 97.31 73 PHE A O 1
ATOM 605 N N . ILE A 1 74 ? -12.481 -4.301 13.622 1.00 96.75 74 ILE A N 1
ATOM 606 C CA . ILE A 1 74 ? -13.134 -3.797 14.838 1.00 96.75 74 ILE A CA 1
ATOM 607 C C . ILE A 1 74 ? -14.131 -4.825 15.381 1.00 96.75 74 ILE A C 1
ATOM 609 O O . ILE A 1 74 ? -14.211 -5.021 16.593 1.00 96.75 74 ILE A O 1
ATOM 613 N N . GLU A 1 75 ? -14.881 -5.497 14.508 1.00 96.12 75 GLU A N 1
ATOM 614 C CA . GLU A 1 75 ? -15.835 -6.538 14.902 1.00 9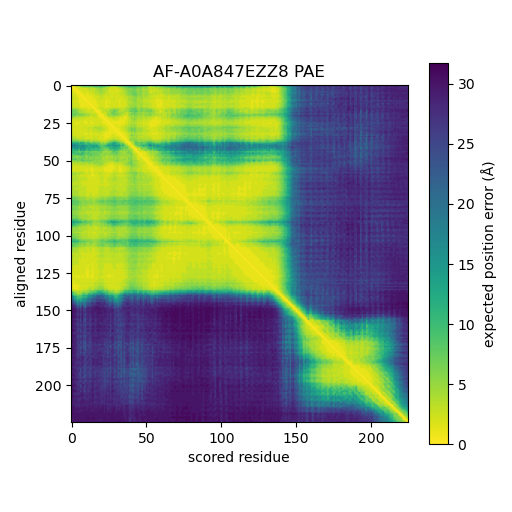6.12 75 GLU A CA 1
ATOM 615 C C . GLU A 1 75 ? -15.162 -7.726 15.603 1.00 96.12 75 GLU A C 1
ATOM 617 O O . GLU A 1 75 ? -15.720 -8.223 16.585 1.00 96.12 75 GLU A O 1
ATOM 622 N N . GLU A 1 76 ? -13.968 -8.118 15.151 1.00 95.00 76 GLU A N 1
ATOM 623 C CA . GLU A 1 76 ? -13.171 -9.240 15.673 1.00 95.00 76 GLU A CA 1
ATOM 624 C C . GLU A 1 76 ? -12.433 -8.945 16.995 1.00 95.00 76 GLU A C 1
ATOM 626 O O . GLU A 1 76 ? -11.807 -9.841 17.562 1.00 95.00 76 GLU A O 1
ATOM 631 N N . LEU A 1 77 ? -12.467 -7.710 17.509 1.00 94.69 77 LEU A N 1
ATOM 632 C CA . LEU A 1 77 ? -11.827 -7.380 18.785 1.00 94.69 77 LEU A CA 1
ATOM 633 C C . LEU A 1 77 ? -12.647 -7.869 19.985 1.00 94.69 77 LEU A C 1
ATOM 635 O O . LEU A 1 77 ? -13.831 -7.559 20.102 1.00 94.69 77 LEU A O 1
ATOM 639 N N . ASP A 1 78 ? -11.968 -8.539 20.922 1.00 93.00 78 ASP A N 1
ATOM 640 C CA . ASP A 1 78 ? -12.543 -8.965 22.210 1.00 93.00 78 ASP A CA 1
ATOM 641 C C . ASP A 1 78 ? -12.687 -7.813 23.225 1.00 93.00 78 ASP A C 1
ATOM 643 O O . ASP A 1 78 ? -13.489 -7.879 24.154 1.00 93.00 78 ASP A O 1
ATOM 647 N N . ASP A 1 79 ? -11.867 -6.769 23.088 1.00 94.00 79 ASP A N 1
ATOM 648 C CA . ASP A 1 79 ? -11.865 -5.608 23.981 1.00 94.00 79 ASP A CA 1
ATOM 649 C C . ASP A 1 79 ? -12.963 -4.623 23.560 1.00 94.00 79 ASP A C 1
ATOM 651 O O . ASP A 1 79 ? -12.807 -3.872 22.594 1.00 94.00 79 ASP A O 1
ATOM 655 N N . GLU A 1 80 ? -14.073 -4.636 24.297 1.00 95.12 80 GLU A N 1
ATOM 656 C CA . GLU A 1 80 ? -15.247 -3.798 24.032 1.00 95.12 80 GLU A CA 1
ATOM 657 C C . GLU A 1 80 ? -14.963 -2.289 24.145 1.00 95.12 80 GLU A C 1
ATOM 659 O O . GLU A 1 80 ? -15.568 -1.494 23.421 1.00 95.12 80 GLU A O 1
ATOM 664 N N . GLU A 1 81 ? -14.025 -1.865 25.004 1.00 94.69 81 GLU A N 1
ATOM 665 C CA . GLU A 1 81 ? -13.662 -0.447 25.133 1.00 94.69 81 GLU A CA 1
ATOM 666 C C . GLU A 1 81 ? -12.903 0.018 23.887 1.00 94.69 81 GLU A C 1
ATOM 668 O O . GLU A 1 81 ? -13.267 1.019 23.258 1.00 94.69 81 GLU A O 1
ATOM 673 N N . LEU A 1 82 ? -11.901 -0.761 23.469 1.00 94.81 82 LEU A N 1
ATOM 674 C CA . LEU A 1 82 ? -11.147 -0.483 22.249 1.00 94.81 82 LEU A CA 1
ATOM 675 C C . LEU A 1 82 ? -12.040 -0.558 21.004 1.00 94.81 82 LEU A C 1
ATOM 677 O O . LEU A 1 82 ? -11.920 0.271 20.100 1.00 94.81 82 LEU A O 1
ATOM 681 N N . LYS A 1 83 ? -12.957 -1.526 20.956 1.00 96.38 83 LYS A N 1
ATOM 682 C CA . LYS A 1 83 ? -13.926 -1.684 19.869 1.00 96.38 83 LYS A CA 1
ATOM 683 C C . LYS A 1 83 ? -14.801 -0.443 19.717 1.00 96.38 83 LYS A C 1
ATOM 685 O O . LYS A 1 83 ? -14.898 0.101 18.616 1.00 96.38 83 LYS A O 1
ATOM 690 N N . ALA A 1 84 ? -15.369 0.059 20.815 1.00 95.56 84 ALA A N 1
ATOM 691 C CA . ALA A 1 84 ? -16.159 1.288 20.812 1.00 95.56 84 ALA A CA 1
ATOM 692 C C . ALA A 1 84 ? -15.327 2.513 20.391 1.00 95.56 84 ALA A C 1
ATOM 694 O O . ALA A 1 84 ? -15.779 3.330 19.583 1.00 95.56 84 ALA A O 1
ATOM 695 N N . GLN A 1 85 ? -14.089 2.624 20.887 1.00 95.50 85 GLN A N 1
ATOM 696 C CA . GLN A 1 85 ? -13.173 3.706 20.528 1.00 95.50 85 GLN A CA 1
ATOM 697 C C . GLN A 1 85 ? -12.842 3.706 19.029 1.00 95.50 85 GLN A C 1
ATOM 699 O O . GLN A 1 85 ? -12.888 4.757 18.383 1.00 95.50 85 GLN A O 1
ATOM 704 N N . LEU A 1 86 ? -12.521 2.542 18.458 1.00 96.38 86 LEU A N 1
ATOM 705 C CA . LEU A 1 86 ? -12.196 2.421 17.039 1.00 96.38 86 LEU A CA 1
ATOM 706 C C . LEU A 1 86 ? -13.428 2.633 16.157 1.00 96.38 86 LEU A C 1
ATOM 708 O O . LEU A 1 86 ? -13.319 3.343 15.160 1.00 96.38 86 LEU A O 1
ATOM 712 N N . ALA A 1 87 ? -14.599 2.118 16.541 1.00 95.94 87 ALA A N 1
ATOM 713 C CA . ALA A 1 87 ? -15.852 2.362 15.825 1.00 95.94 87 ALA A CA 1
ATOM 714 C C . ALA A 1 87 ? -16.159 3.868 15.714 1.00 95.94 87 ALA A C 1
ATOM 716 O O . ALA A 1 87 ? -16.474 4.369 14.634 1.00 95.94 87 ALA A O 1
ATOM 717 N N . ALA A 1 88 ? -15.967 4.625 16.798 1.00 95.25 88 ALA A N 1
ATOM 718 C CA . ALA A 1 88 ? -16.088 6.082 16.766 1.00 95.25 88 ALA A CA 1
ATOM 719 C C . ALA A 1 88 ? -14.978 6.752 15.925 1.00 95.25 88 ALA A C 1
ATOM 721 O O . ALA A 1 88 ? -15.205 7.761 15.247 1.00 95.25 88 ALA A O 1
ATOM 722 N N . ALA A 1 89 ? -13.761 6.201 15.936 1.00 95.69 89 ALA A N 1
ATOM 723 C CA . ALA A 1 89 ? -12.624 6.732 15.186 1.00 95.69 89 ALA A CA 1
ATOM 724 C C . ALA A 1 89 ? -12.763 6.569 13.663 1.00 95.69 89 ALA A C 1
ATOM 726 O O . ALA A 1 89 ? -12.183 7.358 12.911 1.00 95.69 89 ALA A O 1
ATOM 727 N N . ILE A 1 90 ? -13.527 5.589 13.181 1.00 95.31 90 ILE A N 1
ATOM 728 C CA . ILE A 1 90 ? -13.725 5.393 11.740 1.00 95.31 90 ILE A CA 1
ATOM 729 C C . ILE A 1 90 ? -14.863 6.237 11.160 1.00 95.31 90 ILE A C 1
ATOM 731 O O . ILE A 1 90 ? -14.862 6.489 9.961 1.00 95.31 90 ILE A O 1
ATOM 735 N N . ASP A 1 91 ? -15.757 6.786 11.982 1.00 94.00 91 ASP A N 1
ATOM 736 C CA . ASP A 1 91 ? -16.903 7.554 11.484 1.00 94.00 91 ASP A CA 1
ATOM 737 C C . ASP A 1 91 ? -16.524 8.966 10.998 1.00 94.00 91 ASP A C 1
ATOM 739 O O . ASP A 1 91 ? -15.994 9.781 11.758 1.00 94.00 91 ASP A O 1
ATOM 743 N N . GLY A 1 92 ? -16.776 9.277 9.725 1.00 89.31 92 GLY A N 1
ATOM 744 C CA . GLY A 1 92 ? -16.566 10.603 9.135 1.00 89.31 92 GLY A CA 1
ATOM 745 C C . GLY A 1 92 ? -15.188 10.861 8.499 1.00 89.31 9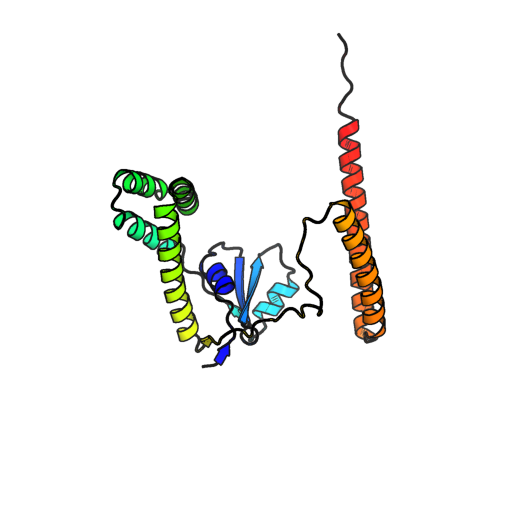2 GLY A C 1
ATOM 746 O O . GLY A 1 92 ? -14.422 9.961 8.146 1.00 89.31 92 GLY A O 1
ATOM 747 N N . LYS A 1 93 ? -14.874 12.146 8.272 1.00 90.38 93 LYS A N 1
ATOM 748 C CA . LYS A 1 93 ? -13.681 12.562 7.513 1.00 90.38 93 LYS A CA 1
ATOM 749 C C . LYS A 1 93 ? -12.393 12.206 8.263 1.00 90.38 93 LYS A C 1
ATOM 751 O O . LYS A 1 93 ? -12.214 12.550 9.426 1.00 90.38 93 LYS A O 1
ATOM 756 N N . GLY A 1 94 ? -11.447 11.589 7.554 1.00 91.00 94 GLY A N 1
ATOM 757 C CA . GLY A 1 94 ? -10.144 11.229 8.120 1.00 91.00 94 GLY A CA 1
ATOM 758 C C . GLY A 1 94 ? -10.149 9.938 8.943 1.00 91.00 94 GLY A C 1
ATOM 759 O O . GLY A 1 94 ? -9.235 9.746 9.743 1.00 91.00 94 GLY A O 1
ATOM 760 N N . ALA A 1 95 ? -11.137 9.062 8.726 1.00 94.06 95 ALA A N 1
ATOM 761 C CA . ALA A 1 95 ? -11.264 7.732 9.326 1.00 94.06 95 ALA A CA 1
ATOM 762 C C . ALA A 1 95 ? -9.933 6.972 9.446 1.00 94.06 95 ALA A C 1
ATOM 764 O O . ALA A 1 95 ? -9.510 6.635 10.544 1.00 94.06 95 ALA A O 1
ATOM 765 N N . PHE A 1 96 ? -9.214 6.794 8.333 1.00 91.94 96 PHE A N 1
ATOM 766 C CA . PHE A 1 96 ? -7.937 6.069 8.300 1.00 91.94 96 PHE A CA 1
ATOM 767 C C . PHE A 1 96 ? -6.870 6.643 9.232 1.00 91.94 96 PHE A C 1
ATOM 769 O O . PHE A 1 96 ? -6.092 5.898 9.827 1.00 91.94 96 PHE A O 1
ATOM 776 N N . ARG A 1 97 ? -6.794 7.974 9.342 1.00 93.12 97 ARG A N 1
ATOM 777 C CA . ARG A 1 97 ? -5.826 8.623 10.228 1.00 93.12 97 ARG A CA 1
ATOM 778 C C . ARG A 1 97 ? -6.223 8.406 11.682 1.00 93.12 97 ARG A C 1
ATOM 780 O O . ARG A 1 97 ? -5.408 7.910 12.445 1.00 93.12 97 ARG A O 1
ATOM 787 N N . ARG A 1 98 ? -7.477 8.702 12.032 1.00 95.12 98 ARG A N 1
ATOM 788 C CA . ARG A 1 98 ? -7.985 8.563 13.405 1.00 95.12 98 ARG A CA 1
ATOM 789 C C . ARG A 1 98 ? -7.942 7.122 13.907 1.00 95.12 98 ARG A C 1
ATOM 791 O O . ARG A 1 98 ? -7.574 6.902 15.051 1.00 95.12 98 ARG A O 1
ATOM 798 N N . PHE A 1 99 ? -8.251 6.152 13.052 1.00 95.88 99 PHE A N 1
ATOM 799 C CA . PHE A 1 99 ? -8.119 4.731 13.367 1.00 95.88 99 PHE A CA 1
ATOM 800 C C . PHE A 1 99 ? -6.679 4.358 13.731 1.00 95.88 99 PHE A C 1
ATOM 802 O O . PHE A 1 99 ? -6.433 3.755 14.773 1.00 95.88 99 PHE A O 1
ATOM 809 N N . LYS A 1 100 ? -5.705 4.774 12.909 1.00 92.62 100 LYS A N 1
ATOM 810 C CA . LYS A 1 100 ? -4.284 4.545 13.202 1.00 92.62 100 LYS A CA 1
ATOM 811 C C . LYS A 1 100 ? -3.844 5.264 14.473 1.00 92.62 100 LYS A C 1
ATOM 813 O O . LYS A 1 100 ? -3.147 4.656 15.275 1.00 92.62 100 LYS A O 1
ATOM 818 N N . ASP A 1 101 ? -4.270 6.512 14.659 1.00 94.31 101 ASP A N 1
ATOM 819 C CA . ASP A 1 101 ? -3.956 7.315 15.843 1.00 94.31 101 ASP A CA 1
ATOM 820 C C . ASP A 1 101 ? -4.502 6.650 17.122 1.00 94.31 101 ASP A C 1
ATOM 822 O O . ASP A 1 101 ? -3.795 6.580 18.125 1.00 94.31 101 ASP A O 1
ATOM 826 N N . ALA A 1 102 ? -5.711 6.080 17.073 1.00 94.06 102 ALA A N 1
ATOM 827 C CA . ALA A 1 102 ? -6.294 5.323 18.180 1.00 94.06 102 ALA A CA 1
ATOM 828 C C . ALA A 1 102 ? -5.497 4.047 18.502 1.00 94.06 102 ALA A C 1
ATOM 830 O O . ALA A 1 102 ? -5.346 3.711 19.670 1.00 94.06 102 ALA A O 1
ATOM 831 N N . LEU A 1 103 ? -4.912 3.379 17.502 1.00 94.12 103 LEU A N 1
ATOM 832 C CA . LEU A 1 103 ? -4.081 2.186 17.701 1.00 94.12 103 LEU A CA 1
ATOM 833 C C . LEU A 1 103 ? -2.660 2.475 18.214 1.00 94.12 103 LEU A C 1
ATOM 835 O O . LEU A 1 103 ? -1.992 1.546 18.667 1.00 94.12 103 LEU A O 1
ATOM 839 N N . VAL A 1 104 ? -2.168 3.722 18.170 1.00 91.94 104 VAL A N 1
ATOM 840 C CA . VAL A 1 104 ? -0.782 4.060 18.574 1.00 91.94 104 VAL A CA 1
ATOM 841 C C . VAL A 1 104 ? -0.469 3.597 19.998 1.00 91.94 104 VAL A C 1
ATOM 843 O O . VAL A 1 104 ? 0.635 3.115 20.248 1.00 91.94 104 VAL A O 1
ATOM 846 N N . ASN A 1 105 ? -1.444 3.691 20.904 1.00 88.94 105 ASN A N 1
ATOM 847 C CA . ASN A 1 105 ? -1.281 3.332 22.314 1.00 88.94 105 ASN A CA 1
ATOM 848 C C . ASN A 1 105 ? -1.588 1.852 22.615 1.00 88.94 105 ASN A C 1
ATOM 850 O O . ASN A 1 105 ? -1.428 1.419 23.753 1.00 88.94 105 ASN A O 1
ATOM 854 N N . HIS A 1 106 ? -1.999 1.063 21.616 1.00 91.31 106 HIS A N 1
ATOM 855 C CA . HIS A 1 106 ? -2.424 -0.330 21.776 1.00 91.31 106 HIS A CA 1
ATOM 856 C C . HIS A 1 106 ? -1.542 -1.257 20.932 1.00 91.31 106 HIS A C 1
ATOM 858 O O . HIS A 1 106 ? -1.960 -1.739 19.881 1.00 91.31 106 HIS A O 1
ATOM 864 N N . GLN A 1 107 ? -0.313 -1.522 21.394 1.00 90.75 107 GLN A N 1
ATOM 865 C CA . GLN A 1 107 ? 0.702 -2.249 20.615 1.00 90.75 107 GLN A CA 1
ATOM 866 C C . GLN A 1 107 ? 0.219 -3.620 20.104 1.00 90.75 107 GLN A C 1
ATOM 868 O O . GLN A 1 107 ? 0.370 -3.908 18.922 1.00 90.75 107 GLN A O 1
ATOM 873 N N . GLY A 1 108 ? -0.423 -4.433 20.953 1.00 94.19 108 GLY A N 1
ATOM 874 C CA . GLY A 1 108 ? -0.934 -5.753 20.556 1.00 94.19 108 GLY A CA 1
ATOM 875 C C . GLY A 1 108 ? -2.002 -5.682 19.453 1.00 94.19 108 GLY A C 1
ATOM 876 O O . GLY A 1 108 ? -1.805 -6.247 18.378 1.00 94.19 108 GLY A O 1
ATOM 877 N N . PRO A 1 109 ? -3.122 -4.964 19.661 1.00 94.00 109 PRO A N 1
ATOM 878 C CA . PRO A 1 109 ? -4.118 -4.731 18.614 1.00 94.00 109 PRO A CA 1
ATOM 879 C C . PRO A 1 109 ? -3.542 -4.090 17.347 1.00 94.00 109 PRO A C 1
ATOM 881 O O . PRO A 1 109 ? -3.922 -4.468 16.244 1.00 94.00 109 PRO A O 1
ATOM 884 N N . ARG A 1 110 ? -2.585 -3.167 17.478 1.00 94.81 110 ARG A N 1
ATOM 885 C CA . ARG A 1 110 ? -1.908 -2.534 16.343 1.00 94.81 110 ARG A CA 1
ATOM 886 C C . ARG A 1 110 ? -1.130 -3.538 15.493 1.00 94.81 110 ARG A C 1
ATOM 888 O O . ARG A 1 110 ? -1.238 -3.504 14.271 1.00 94.81 110 ARG A O 1
ATOM 895 N N . GLU A 1 111 ? -0.363 -4.426 16.118 1.00 95.44 111 GLU A N 1
ATOM 896 C CA . GLU A 1 111 ? 0.351 -5.499 15.417 1.00 95.44 111 GLU A CA 1
ATOM 897 C C . GLU A 1 111 ? -0.625 -6.456 14.723 1.00 95.44 111 GLU A C 1
ATOM 899 O O . GLU A 1 111 ? -0.425 -6.788 13.553 1.00 95.44 111 GLU A O 1
ATOM 904 N N . ARG A 1 112 ? -1.730 -6.827 15.391 1.00 96.00 112 ARG A N 1
ATOM 905 C CA . ARG A 1 112 ? -2.789 -7.647 14.776 1.00 96.00 112 ARG A CA 1
ATOM 906 C C . ARG A 1 112 ? -3.427 -6.963 13.571 1.00 96.00 112 ARG A C 1
ATOM 908 O O . ARG A 1 112 ? -3.644 -7.621 12.559 1.00 96.00 112 ARG A O 1
ATOM 915 N N . TRP A 1 113 ? -3.691 -5.659 13.657 1.00 95.75 113 TRP A N 1
ATOM 916 C CA . TRP A 1 113 ? -4.213 -4.881 12.536 1.00 95.75 113 TRP A CA 1
ATOM 917 C C . TRP A 1 113 ? -3.264 -4.918 11.335 1.00 95.75 113 TRP A C 1
ATOM 919 O O . TRP A 1 113 ? -3.710 -5.173 10.218 1.00 95.75 113 TRP A O 1
ATOM 929 N N . PHE A 1 114 ? -1.962 -4.696 11.548 1.00 93.25 114 PHE A N 1
ATOM 930 C CA . PHE A 1 114 ? -0.986 -4.757 10.457 1.00 93.25 114 PHE A CA 1
ATOM 931 C C . PHE A 1 114 ? -0.918 -6.149 9.830 1.00 93.25 114 PHE A C 1
ATOM 933 O O . PHE A 1 114 ? -0.973 -6.255 8.610 1.00 93.25 114 PHE A O 1
ATOM 940 N N . ALA A 1 115 ? -0.888 -7.210 10.639 1.00 94.50 115 ALA A N 1
ATOM 941 C CA . ALA A 1 115 ? -0.889 -8.579 10.128 1.00 94.50 115 ALA A CA 1
ATOM 942 C C . ALA A 1 115 ? -2.155 -8.894 9.309 1.00 94.50 115 ALA A C 1
ATOM 944 O O . ALA A 1 115 ? -2.058 -9.430 8.205 1.00 94.50 115 ALA A O 1
ATOM 945 N N . PHE A 1 116 ? -3.333 -8.514 9.817 1.00 95.56 116 PHE A N 1
ATOM 946 C CA . PHE A 1 116 ? -4.611 -8.676 9.121 1.00 95.56 116 PHE A CA 1
ATOM 947 C C . PHE A 1 116 ? -4.626 -7.929 7.781 1.00 95.56 116 PHE A C 1
ATOM 949 O O . PHE A 1 116 ? -4.965 -8.499 6.743 1.00 95.56 116 PHE A O 1
ATOM 956 N N . ARG A 1 117 ? -4.208 -6.660 7.784 1.00 94.62 117 ARG A N 1
ATOM 957 C CA . ARG A 1 117 ? -4.172 -5.813 6.589 1.00 94.62 117 ARG A CA 1
ATOM 958 C C . ARG A 1 117 ? -3.185 -6.336 5.545 1.00 94.62 117 ARG A C 1
ATOM 960 O O . ARG A 1 117 ? -3.572 -6.460 4.386 1.00 94.62 117 ARG A O 1
ATOM 967 N N . SER A 1 118 ? -1.955 -6.673 5.933 1.00 93.38 118 SER A N 1
ATOM 968 C CA . SER A 1 118 ? -0.950 -7.200 5.000 1.00 93.38 118 SER A CA 1
ATOM 969 C C . SER A 1 118 ? -1.377 -8.544 4.403 1.00 93.38 118 SER A C 1
ATOM 971 O O . SER A 1 118 ? -1.139 -8.783 3.222 1.00 93.38 118 SER A O 1
ATOM 973 N N . ALA A 1 119 ? -2.080 -9.400 5.157 1.00 95.12 119 ALA A N 1
ATOM 974 C CA . ALA A 1 119 ? -2.655 -10.632 4.612 1.00 95.12 119 ALA A CA 1
ATOM 975 C C . ALA A 1 119 ? -3.714 -10.349 3.529 1.00 95.12 119 ALA A C 1
ATOM 977 O O . ALA A 1 119 ? -3.667 -10.935 2.450 1.00 95.12 119 ALA A O 1
ATOM 978 N N . ARG A 1 120 ? -4.622 -9.393 3.764 1.00 95.62 120 ARG A N 1
ATOM 979 C CA . ARG A 1 120 ? -5.621 -8.985 2.760 1.00 95.62 120 ARG A CA 1
ATOM 980 C C . ARG A 1 120 ? -4.994 -8.341 1.528 1.00 95.62 120 ARG A C 1
ATOM 982 O O . ARG A 1 120 ? -5.393 -8.638 0.405 1.00 95.62 120 ARG A O 1
ATOM 989 N N . LEU A 1 121 ? -3.982 -7.496 1.717 1.00 95.00 121 LEU A N 1
ATOM 990 C CA . LEU A 1 121 ? -3.228 -6.923 0.602 1.00 95.00 121 LEU A CA 1
ATOM 991 C C . LEU A 1 121 ? -2.512 -8.005 -0.196 1.00 95.00 121 LEU A C 1
ATOM 993 O O . LEU A 1 121 ? -2.530 -7.946 -1.422 1.00 95.00 121 LEU A O 1
ATOM 997 N N . ARG A 1 122 ? -1.935 -9.011 0.470 1.00 94.94 122 ARG A N 1
ATOM 998 C CA . ARG A 1 122 ? -1.310 -10.156 -0.196 1.00 94.94 122 ARG A CA 1
ATOM 999 C C . ARG A 1 122 ? -2.287 -10.872 -1.121 1.00 94.94 122 ARG A C 1
ATOM 1001 O O . ARG A 1 122 ? -1.956 -11.059 -2.288 1.00 94.94 122 ARG A O 1
ATOM 1008 N N . GLU A 1 123 ? -3.489 -11.183 -0.637 1.00 96.25 123 GLU A N 1
ATOM 1009 C CA . GLU A 1 123 ? -4.553 -11.797 -1.446 1.00 96.25 123 GLU A CA 1
ATOM 1010 C C . GLU A 1 123 ? -4.900 -10.930 -2.671 1.00 96.25 123 GLU A C 1
ATOM 1012 O O . GLU A 1 123 ? -4.976 -11.433 -3.795 1.00 96.25 123 GLU A O 1
ATOM 1017 N N . CYS A 1 124 ? -5.059 -9.613 -2.486 1.00 95.81 124 CYS A N 1
ATOM 1018 C CA . CYS A 1 124 ? -5.339 -8.687 -3.586 1.00 95.81 124 CYS A CA 1
ATOM 1019 C C . CYS A 1 124 ? -4.198 -8.619 -4.611 1.00 95.81 124 CYS A C 1
ATOM 1021 O O . CYS A 1 124 ? -4.457 -8.636 -5.815 1.00 95.81 124 CYS A O 1
ATOM 1023 N N . MET A 1 125 ? -2.948 -8.550 -4.147 1.00 96.00 125 MET A N 1
ATOM 1024 C CA . MET A 1 125 ? -1.765 -8.513 -5.007 1.00 96.00 125 MET A CA 1
ATOM 1025 C C . MET A 1 125 ? -1.649 -9.792 -5.834 1.00 96.00 125 MET A C 1
ATOM 1027 O O . MET A 1 125 ? -1.453 -9.723 -7.043 1.00 96.00 125 MET A O 1
ATOM 1031 N N . GLU A 1 126 ? -1.811 -10.961 -5.216 1.00 96.12 126 GLU A N 1
ATOM 1032 C CA . GLU A 1 126 ? -1.749 -12.253 -5.908 1.00 96.12 126 GLU A CA 1
ATOM 1033 C C . GLU A 1 126 ? -2.863 -12.405 -6.949 1.00 96.12 126 GLU A C 1
ATOM 1035 O O . GLU A 1 126 ? -2.603 -12.829 -8.080 1.00 96.12 126 GLU A O 1
ATOM 1040 N N . ALA A 1 127 ? -4.091 -12.005 -6.604 1.00 96.31 127 ALA A N 1
ATOM 1041 C CA . ALA A 1 127 ? -5.215 -12.010 -7.535 1.00 96.31 127 ALA A CA 1
ATOM 1042 C C . ALA A 1 127 ? -4.967 -11.074 -8.727 1.00 96.31 127 ALA A C 1
ATOM 1044 O O . ALA A 1 127 ? -5.223 -11.448 -9.873 1.00 96.31 127 ALA A O 1
ATOM 1045 N N . TRP A 1 128 ? -4.426 -9.881 -8.476 1.00 96.75 128 TRP A N 1
ATOM 1046 C CA . TRP A 1 128 ? -4.100 -8.918 -9.523 1.00 96.75 128 TRP A CA 1
ATOM 1047 C C . TRP A 1 128 ? -2.965 -9.406 -10.428 1.00 96.75 128 TRP A C 1
ATOM 1049 O O . TRP A 1 128 ? -3.102 -9.334 -11.647 1.00 96.75 128 TRP A O 1
ATOM 1059 N N . LEU A 1 129 ? -1.885 -9.962 -9.867 1.00 95.69 129 LEU A N 1
ATOM 1060 C CA . LEU A 1 129 ? -0.791 -10.552 -10.648 1.00 95.69 129 LEU A CA 1
ATOM 1061 C C . LEU A 1 129 ? -1.312 -11.688 -11.538 1.00 95.69 129 LEU A C 1
ATOM 1063 O O . LEU A 1 129 ? -1.019 -11.724 -12.731 1.00 95.69 129 LEU A O 1
ATOM 1067 N N . THR A 1 130 ? -2.155 -12.561 -10.982 1.00 96.44 130 THR A N 1
ATOM 1068 C CA . THR A 1 130 ? -2.781 -13.665 -11.723 1.00 96.44 130 THR A CA 1
ATOM 1069 C C . THR A 1 130 ? -3.661 -13.153 -12.864 1.00 96.44 130 THR A C 1
ATOM 1071 O O . THR A 1 130 ? -3.569 -13.661 -13.979 1.00 96.44 130 THR A O 1
ATOM 1074 N N . ALA A 1 131 ? -4.476 -12.122 -12.617 1.00 96.31 131 ALA A N 1
ATOM 1075 C CA . ALA A 1 131 ? -5.340 -11.514 -13.630 1.00 96.31 131 ALA A CA 1
ATOM 1076 C C . ALA A 1 131 ? -4.562 -10.870 -14.793 1.00 96.31 131 ALA A C 1
ATOM 1078 O O . ALA A 1 131 ? -5.109 -10.735 -15.884 1.00 96.31 131 ALA A O 1
ATOM 1079 N N . HIS A 1 132 ? -3.298 -10.503 -14.568 1.00 95.06 132 HIS A N 1
ATOM 1080 C CA . HIS A 1 132 ? -2.400 -9.936 -15.577 1.00 95.06 132 HIS A CA 1
ATOM 1081 C C . HIS A 1 132 ? -1.422 -10.962 -16.166 1.00 95.06 132 HIS A C 1
ATOM 1083 O O . HIS A 1 132 ? -0.465 -10.577 -16.836 1.00 95.06 132 HIS A O 1
ATOM 1089 N N . ASP A 1 133 ? -1.635 -12.261 -15.923 1.00 95.81 133 ASP A N 1
ATOM 1090 C CA . ASP A 1 133 ? -0.735 -13.328 -16.368 1.00 95.81 133 ASP A CA 1
ATOM 1091 C C . ASP A 1 133 ? 0.715 -13.128 -15.878 1.00 95.81 133 ASP A C 1
ATOM 1093 O O . ASP A 1 133 ? 1.678 -13.436 -16.585 1.00 95.81 133 ASP A O 1
ATOM 1097 N N . ILE A 1 134 ?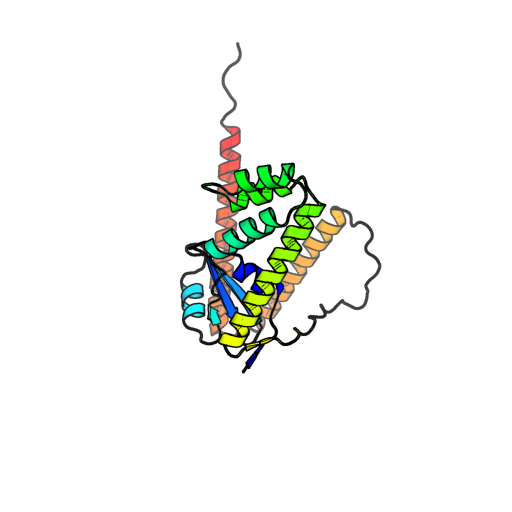 0.894 -12.640 -14.649 1.00 95.94 134 ILE A N 1
ATOM 1098 C CA . ILE A 1 134 ? 2.203 -12.432 -14.025 1.00 95.94 134 ILE A CA 1
ATOM 1099 C C . ILE A 1 134 ? 2.460 -13.525 -12.992 1.00 95.94 134 ILE A C 1
ATOM 1101 O O . ILE A 1 134 ? 1.714 -13.694 -12.030 1.00 95.94 134 ILE A O 1
ATOM 1105 N N . LYS A 1 135 ? 3.572 -14.237 -13.164 1.00 95.00 135 LYS A N 1
ATOM 1106 C CA . LYS A 1 135 ? 4.113 -15.168 -12.182 1.00 95.00 135 LYS A CA 1
ATOM 1107 C C . LYS A 1 135 ? 5.212 -14.458 -11.382 1.00 95.00 135 LYS A C 1
ATOM 1109 O O . LYS A 1 135 ? 6.275 -14.177 -11.945 1.00 95.00 135 LYS A O 1
ATOM 1114 N N . PRO A 1 136 ? 5.000 -14.168 -10.087 1.00 93.44 136 PRO A N 1
ATOM 1115 C CA . PRO A 1 136 ? 6.052 -13.610 -9.255 1.00 93.44 136 PRO A CA 1
ATOM 1116 C C . PRO A 1 136 ? 7.162 -14.650 -9.073 1.00 93.44 136 PRO A C 1
ATOM 1118 O O . PRO A 1 136 ? 6.899 -15.797 -8.707 1.00 93.44 136 PRO A O 1
ATOM 1121 N N . VAL A 1 137 ? 8.402 -14.247 -9.326 1.00 93.06 137 VAL A N 1
ATOM 1122 C CA . VAL A 1 137 ? 9.596 -15.045 -9.025 1.00 93.06 137 VAL A CA 1
ATOM 1123 C C . VAL A 1 137 ? 10.408 -14.376 -7.927 1.00 93.06 137 VAL A C 1
ATOM 1125 O O . VAL A 1 137 ? 10.278 -13.176 -7.675 1.00 93.06 137 VAL A O 1
ATOM 1128 N N . GLU A 1 138 ? 11.225 -15.169 -7.242 1.00 84.38 138 GLU A N 1
ATOM 1129 C CA . GLU A 1 138 ? 12.110 -14.653 -6.209 1.00 84.38 138 GLU A CA 1
ATOM 1130 C C . GLU A 1 138 ? 13.056 -13.616 -6.815 1.00 84.38 138 GLU A C 1
ATOM 1132 O O . GLU A 1 138 ? 13.712 -13.850 -7.836 1.00 84.38 138 GLU A O 1
ATOM 1137 N N . ARG A 1 139 ? 13.101 -12.437 -6.194 1.00 78.19 139 ARG A N 1
ATOM 1138 C CA . ARG A 1 139 ? 14.049 -11.409 -6.592 1.00 78.19 139 ARG A CA 1
ATOM 1139 C C . ARG A 1 139 ? 15.452 -11.925 -6.274 1.00 78.19 139 ARG A C 1
ATOM 1141 O O . ARG A 1 139 ? 15.694 -12.279 -5.121 1.00 78.19 139 ARG A O 1
ATOM 1148 N N . PRO A 1 140 ? 16.389 -11.933 -7.238 1.00 70.31 140 PRO A N 1
ATOM 1149 C CA . PRO A 1 140 ? 17.766 -12.270 -6.923 1.00 70.31 140 PRO A CA 1
ATOM 1150 C C . PRO A 1 140 ? 18.253 -11.308 -5.840 1.00 70.31 140 PRO A C 1
ATOM 1152 O O . PRO A 1 140 ? 18.165 -10.090 -6.013 1.00 70.31 140 PRO A O 1
ATOM 1155 N N . GLU A 1 141 ? 18.724 -11.847 -4.712 1.00 58.25 141 GLU A N 1
ATOM 1156 C CA . GLU A 1 141 ? 19.344 -11.040 -3.667 1.00 58.25 141 GLU A CA 1
ATOM 1157 C C . GLU A 1 141 ? 20.424 -10.181 -4.323 1.00 58.25 141 GLU A C 1
ATOM 1159 O O . GLU A 1 141 ? 21.444 -10.693 -4.801 1.00 58.25 141 GLU A O 1
ATOM 1164 N N . TRP A 1 142 ? 20.217 -8.862 -4.356 1.00 53.50 142 TRP A N 1
ATOM 1165 C CA . TRP A 1 142 ? 21.304 -7.953 -4.667 1.00 53.50 142 TRP A CA 1
ATOM 1166 C C . TRP A 1 142 ? 22.281 -8.045 -3.502 1.00 53.50 142 TRP A C 1
ATOM 1168 O O . TRP A 1 142 ? 22.177 -7.327 -2.505 1.00 53.50 142 TRP A O 1
ATOM 1178 N N . LYS A 1 143 ? 23.244 -8.961 -3.616 1.00 42.91 143 LYS A N 1
ATOM 1179 C CA . LYS A 1 143 ? 24.440 -8.934 -2.791 1.00 42.91 143 LYS A CA 1
ATOM 1180 C C . LYS A 1 143 ? 25.143 -7.647 -3.156 1.00 42.91 143 LYS A C 1
ATOM 1182 O O . LYS A 1 143 ? 25.853 -7.581 -4.159 1.00 42.91 143 LYS A O 1
ATOM 1187 N N . VAL A 1 144 ? 24.917 -6.613 -2.345 1.00 49.72 144 VAL A N 1
ATOM 1188 C CA . VAL A 1 144 ? 25.789 -5.443 -2.316 1.00 49.72 144 VAL A CA 1
ATOM 1189 C C . VAL A 1 144 ? 27.198 -6.023 -2.312 1.00 49.72 144 VAL A C 1
ATOM 1191 O O . VAL A 1 144 ? 27.451 -6.865 -1.447 1.00 49.72 144 VAL A O 1
ATOM 1194 N N . PRO A 1 145 ? 28.086 -5.690 -3.265 1.00 48.78 145 PRO A N 1
ATOM 1195 C CA . PRO A 1 145 ? 29.464 -6.131 -3.188 1.00 48.78 145 PRO A CA 1
ATOM 1196 C C . PRO A 1 145 ? 30.038 -5.586 -1.883 1.00 48.78 145 PRO A C 1
ATOM 1198 O O . PRO A 1 145 ? 30.482 -4.442 -1.799 1.00 48.78 145 PRO A O 1
ATOM 1201 N N . THR A 1 146 ? 29.936 -6.372 -0.814 1.00 47.19 146 THR A N 1
ATOM 1202 C CA . THR A 1 146 ? 30.609 -6.096 0.434 1.00 47.19 146 THR A CA 1
ATOM 1203 C C . THR A 1 146 ? 32.065 -6.242 0.064 1.00 47.19 146 THR A C 1
ATOM 1205 O O . THR A 1 146 ? 32.540 -7.351 -0.181 1.00 47.19 146 THR A O 1
ATOM 1208 N N . ALA A 1 147 ? 32.746 -5.106 -0.084 1.00 42.41 147 ALA A N 1
ATOM 1209 C CA . ALA A 1 147 ? 34.188 -5.091 -0.227 1.00 42.41 147 ALA A CA 1
ATOM 1210 C C . ALA A 1 147 ? 34.762 -6.048 0.836 1.00 42.41 147 ALA A C 1
ATOM 1212 O O . ALA A 1 147 ? 34.340 -5.966 1.996 1.00 42.41 147 ALA A O 1
ATOM 1213 N N . PRO A 1 148 ? 35.638 -6.999 0.472 1.00 41.72 148 PRO A N 1
ATOM 1214 C CA . PRO A 1 148 ? 36.162 -7.966 1.424 1.00 41.72 148 PRO A CA 1
ATOM 1215 C C . PRO A 1 148 ? 36.921 -7.207 2.518 1.00 41.72 148 PRO A C 1
ATOM 1217 O O . PRO A 1 148 ? 37.991 -6.657 2.276 1.00 41.72 148 PRO A O 1
ATOM 1220 N N . GLY A 1 149 ? 36.317 -7.109 3.705 1.00 47.88 149 GLY A N 1
ATOM 1221 C CA . GLY A 1 149 ? 36.859 -6.314 4.809 1.00 47.88 149 GLY A CA 1
ATOM 1222 C C . GLY A 1 149 ? 35.805 -5.734 5.750 1.00 47.88 149 GLY A C 1
ATOM 1223 O O . GLY A 1 149 ? 35.879 -4.564 6.113 1.00 47.88 149 GLY A O 1
ATOM 1224 N N . GLY A 1 150 ? 34.809 -6.527 6.148 1.00 37.66 150 GLY A N 1
ATOM 1225 C CA . GLY A 1 150 ? 33.894 -6.157 7.228 1.00 37.66 150 GLY A CA 1
ATOM 1226 C C . GLY A 1 150 ? 34.544 -6.386 8.592 1.00 37.66 150 GLY A C 1
ATOM 1227 O O . GLY A 1 150 ? 34.365 -7.445 9.183 1.00 37.66 150 GLY A O 1
ATOM 1228 N N . ALA A 1 151 ? 35.302 -5.409 9.092 1.00 35.72 151 ALA A N 1
ATOM 1229 C CA . ALA A 1 151 ? 35.583 -5.311 10.525 1.00 35.72 151 ALA A CA 1
ATOM 1230 C C . ALA A 1 151 ? 34.359 -4.695 11.244 1.00 35.72 151 ALA A C 1
ATOM 1232 O O . ALA A 1 151 ? 33.672 -3.859 10.647 1.00 35.72 151 ALA A O 1
ATOM 1233 N N . PRO A 1 152 ? 34.057 -5.102 12.492 1.00 44.03 152 PRO A N 1
ATOM 1234 C CA . PRO A 1 152 ? 32.826 -4.726 13.186 1.00 44.03 152 PRO A CA 1
ATOM 1235 C C . PRO A 1 152 ? 32.703 -3.207 13.368 1.00 44.03 152 PRO A C 1
ATOM 1237 O O . PRO A 1 152 ? 33.667 -2.516 13.702 1.00 44.03 152 PRO A O 1
ATOM 1240 N N . GLN A 1 153 ? 31.494 -2.694 13.128 1.00 40.22 153 GLN A N 1
ATOM 1241 C CA . GLN A 1 153 ? 31.147 -1.281 13.253 1.00 40.22 153 GLN A CA 1
ATOM 1242 C C . GLN A 1 153 ? 31.104 -0.885 14.736 1.00 40.22 153 GLN A C 1
ATOM 1244 O O . GLN A 1 153 ? 30.111 -1.112 15.419 1.00 40.22 153 GLN A O 1
ATOM 1249 N N . GLY A 1 154 ? 32.197 -0.302 15.228 1.00 43.91 154 GLY A N 1
ATOM 1250 C CA . GLY A 1 154 ? 32.182 0.530 16.430 1.00 43.91 154 GLY A CA 1
ATOM 1251 C C . GLY A 1 154 ? 31.640 1.923 16.103 1.00 43.91 154 GLY A C 1
ATOM 1252 O O . GLY A 1 154 ? 31.834 2.410 14.987 1.00 43.91 154 GLY A O 1
ATOM 1253 N N . GLU A 1 155 ? 30.948 2.541 17.062 1.00 43.75 155 GLU A N 1
ATOM 1254 C CA . GLU A 1 155 ? 30.354 3.881 16.969 1.00 43.75 155 GLU A CA 1
ATOM 1255 C C . GLU A 1 155 ? 31.330 4.894 16.351 1.00 43.75 155 GLU A C 1
ATOM 1257 O O . GLU A 1 155 ? 32.389 5.208 16.895 1.00 43.75 155 GLU A O 1
ATOM 1262 N N . VAL A 1 156 ? 30.984 5.370 15.155 1.00 47.25 156 VAL A N 1
ATOM 1263 C CA . VAL A 1 156 ? 31.852 6.210 14.326 1.00 47.25 156 VAL A CA 1
ATOM 1264 C C . VAL A 1 156 ? 31.591 7.673 14.682 1.00 47.25 156 VAL A C 1
ATOM 1266 O O . VAL A 1 156 ? 30.468 8.155 14.535 1.00 47.25 156 VAL A O 1
ATOM 1269 N N . SER A 1 157 ? 32.619 8.394 15.134 1.00 52.25 157 SER A N 1
ATOM 1270 C CA . SER A 1 157 ? 32.488 9.792 15.575 1.00 52.25 157 SER A CA 1
ATOM 1271 C C . SER A 1 157 ? 32.106 10.736 14.419 1.00 52.25 157 SER A C 1
ATOM 1273 O O . SER A 1 157 ? 32.448 10.493 13.257 1.00 52.25 157 SER A O 1
ATOM 1275 N N . GLU A 1 158 ? 31.443 11.862 14.712 1.00 43.84 158 GLU A N 1
ATOM 1276 C CA . GLU A 1 158 ? 31.058 12.875 13.709 1.00 43.84 158 GLU A CA 1
ATOM 1277 C C . GLU A 1 158 ? 32.239 13.374 12.856 1.00 43.84 158 GLU A C 1
ATOM 1279 O O . GLU A 1 158 ? 32.078 13.670 11.668 1.00 43.84 158 GLU A O 1
ATOM 1284 N N . ALA A 1 159 ? 33.450 13.412 13.419 1.00 49.97 159 ALA A N 1
ATOM 1285 C CA . ALA A 1 159 ? 34.658 13.78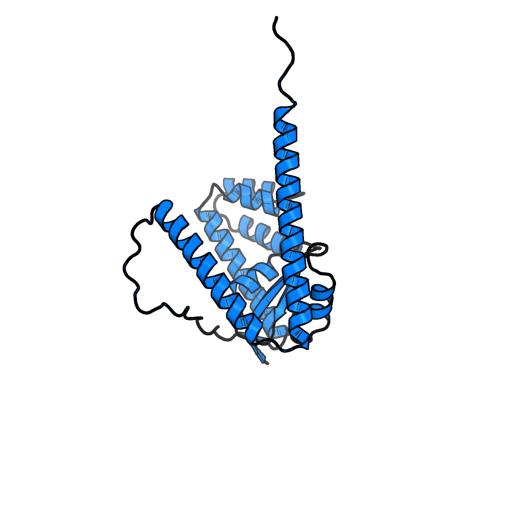6 12.686 1.00 49.97 159 ALA A CA 1
ATOM 1286 C C . ALA A 1 159 ? 35.036 12.734 11.627 1.00 49.97 159 ALA A C 1
ATOM 1288 O O . ALA A 1 159 ? 35.432 13.082 10.512 1.00 49.97 159 ALA A O 1
ATOM 1289 N N . GLN A 1 160 ? 34.850 11.450 11.940 1.00 53.16 160 GLN A N 1
ATOM 1290 C CA . GLN A 1 160 ? 35.080 10.337 11.016 1.00 53.16 160 GLN A CA 1
ATOM 1291 C C . GLN A 1 160 ? 33.988 10.261 9.938 1.00 53.16 160 GLN A C 1
ATOM 1293 O O . GLN A 1 160 ? 34.297 10.002 8.774 1.00 53.16 160 GLN A O 1
ATOM 1298 N N . LEU A 1 161 ? 32.729 10.564 10.280 1.00 52.50 161 LEU A N 1
ATOM 1299 C CA . LEU A 1 161 ? 31.640 10.706 9.304 1.00 52.50 161 LEU A CA 1
ATOM 1300 C C . LEU A 1 161 ? 31.903 11.860 8.328 1.00 52.50 161 LEU A C 1
ATOM 1302 O O . LEU A 1 161 ? 31.729 11.700 7.118 1.00 52.50 161 LEU A O 1
ATOM 1306 N N . LYS A 1 162 ? 32.382 13.007 8.825 1.00 55.94 162 LYS A N 1
ATOM 1307 C CA . LYS A 1 162 ? 32.741 14.162 7.989 1.00 55.94 162 LYS A CA 1
ATOM 1308 C C . LYS A 1 162 ? 33.921 13.850 7.065 1.00 55.94 162 LYS A C 1
ATOM 1310 O O . LYS A 1 162 ? 33.841 14.153 5.877 1.00 55.94 162 LYS A O 1
ATOM 1315 N N . ALA A 1 163 ? 34.963 13.188 7.571 1.00 58.38 163 ALA A N 1
ATOM 1316 C CA . ALA A 1 163 ? 36.104 12.746 6.767 1.00 58.38 163 ALA A CA 1
ATOM 1317 C C . ALA A 1 163 ? 35.690 11.740 5.677 1.00 58.38 163 ALA A C 1
ATOM 1319 O O . ALA A 1 163 ? 36.073 11.900 4.520 1.00 58.38 163 ALA A O 1
ATOM 1320 N N . ARG A 1 164 ? 34.827 10.766 6.007 1.00 57.94 164 ARG A N 1
ATOM 1321 C CA . ARG A 1 164 ? 34.235 9.834 5.029 1.00 57.94 164 ARG A CA 1
ATOM 1322 C C . ARG A 1 164 ? 33.424 10.555 3.958 1.00 57.94 164 ARG A C 1
ATOM 1324 O O . ARG A 1 164 ? 33.512 10.197 2.791 1.00 57.94 164 ARG A O 1
ATOM 1331 N N . ARG A 1 165 ? 32.657 11.582 4.331 1.00 56.97 165 ARG A N 1
ATOM 1332 C CA . ARG A 1 165 ? 31.843 12.364 3.390 1.00 56.97 165 ARG A CA 1
ATOM 1333 C C . ARG A 1 165 ? 32.706 13.188 2.432 1.00 56.97 165 ARG A C 1
ATOM 1335 O O . ARG A 1 165 ? 32.371 13.282 1.255 1.00 56.97 165 ARG A O 1
ATOM 1342 N N . ILE A 1 166 ? 33.821 13.739 2.916 1.00 64.19 166 ILE A N 1
ATOM 1343 C CA . ILE A 1 166 ? 34.811 14.445 2.087 1.00 64.19 166 ILE A CA 1
ATOM 1344 C C . ILE A 1 166 ? 35.477 13.458 1.121 1.00 64.19 166 ILE A C 1
ATOM 1346 O O . ILE A 1 166 ? 35.412 13.665 -0.086 1.00 64.19 166 ILE A O 1
ATOM 1350 N N . ALA A 1 167 ? 35.980 12.327 1.625 1.00 62.19 167 ALA A N 1
ATOM 1351 C CA . ALA A 1 167 ? 36.607 11.294 0.800 1.00 62.19 167 ALA A CA 1
ATOM 1352 C C . ALA A 1 167 ? 35.648 10.709 -0.257 1.00 62.19 167 ALA A C 1
ATOM 1354 O O . ALA A 1 167 ? 36.032 10.513 -1.406 1.00 62.19 167 ALA A O 1
ATOM 1355 N N . ALA A 1 168 ? 34.379 10.486 0.098 1.00 61.84 168 ALA A N 1
ATOM 1356 C CA . ALA A 1 168 ? 33.349 10.043 -0.841 1.00 61.84 168 ALA A CA 1
ATOM 1357 C C . ALA A 1 168 ? 33.022 11.111 -1.898 1.00 61.84 168 ALA A C 1
ATOM 1359 O O . ALA A 1 168 ? 32.743 10.780 -3.047 1.00 61.84 168 ALA A O 1
ATOM 1360 N N . THR A 1 169 ? 33.076 12.397 -1.534 1.00 67.50 169 THR A N 1
ATOM 1361 C CA . THR A 1 169 ? 32.886 13.497 -2.492 1.00 67.50 169 THR A CA 1
ATOM 1362 C C . THR A 1 169 ? 34.032 13.543 -3.498 1.00 67.50 169 THR A C 1
ATOM 1364 O O . THR A 1 169 ? 33.780 13.701 -4.690 1.00 67.50 169 THR A O 1
ATOM 1367 N N . ASP A 1 170 ? 35.268 13.352 -3.042 1.00 68.81 170 ASP A N 1
ATOM 1368 C CA . ASP A 1 170 ? 36.441 13.328 -3.916 1.00 68.81 170 ASP A CA 1
ATOM 1369 C C . ASP A 1 170 ? 36.445 12.096 -4.831 1.00 68.81 170 ASP A C 1
ATOM 1371 O O . ASP A 1 170 ? 36.667 12.230 -6.034 1.00 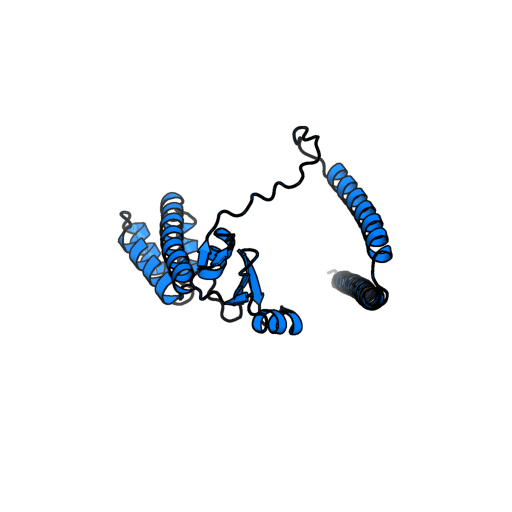68.81 170 ASP A O 1
ATOM 1375 N N . ALA A 1 171 ? 36.069 10.921 -4.318 1.00 68.69 171 ALA A N 1
ATOM 1376 C CA . ALA A 1 171 ? 35.896 9.715 -5.131 1.00 68.69 171 ALA A CA 1
ATOM 1377 C C . ALA A 1 171 ? 34.806 9.884 -6.208 1.00 68.69 171 ALA A C 1
ATOM 1379 O O . ALA A 1 171 ? 34.992 9.485 -7.357 1.00 68.69 171 ALA A O 1
ATOM 1380 N N . ASN A 1 172 ? 33.691 10.538 -5.869 1.00 70.62 172 ASN A N 1
ATOM 1381 C CA . ASN A 1 172 ? 32.630 10.832 -6.834 1.00 70.62 172 ASN A CA 1
ATOM 1382 C C . ASN A 1 172 ? 33.081 11.819 -7.919 1.00 70.62 172 ASN A C 1
ATOM 1384 O O . ASN A 1 172 ? 32.628 11.707 -9.056 1.00 70.62 172 ASN A O 1
ATOM 1388 N N . ARG A 1 173 ? 33.978 12.769 -7.607 1.00 77.69 173 ARG A N 1
ATOM 1389 C CA . ARG A 1 173 ? 34.565 13.664 -8.620 1.00 77.69 173 ARG A CA 1
ATOM 1390 C C . ARG A 1 173 ? 35.424 12.889 -9.608 1.00 77.69 173 ARG A C 1
ATOM 1392 O O . ARG A 1 173 ? 35.260 13.084 -10.806 1.00 77.69 173 ARG A O 1
ATOM 1399 N N . VAL A 1 174 ? 36.289 12.002 -9.115 1.00 79.44 174 VAL A N 1
ATOM 1400 C CA . VAL A 1 174 ? 37.133 11.147 -9.967 1.00 79.44 174 VAL A CA 1
ATOM 1401 C C . VAL A 1 174 ? 36.261 10.295 -10.889 1.00 79.44 174 VAL A C 1
ATOM 1403 O O . 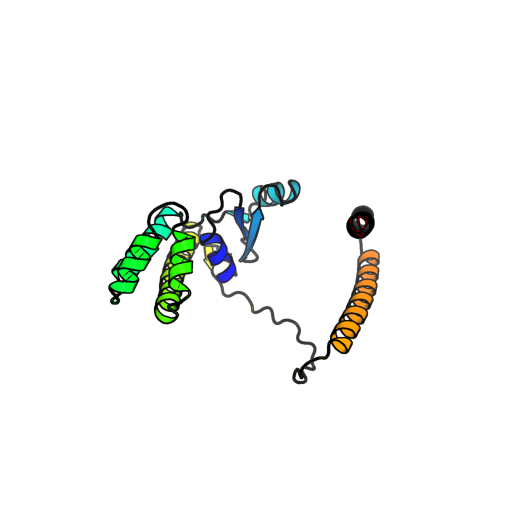VAL A 1 174 ? 36.431 10.333 -12.103 1.00 79.44 174 VAL A O 1
ATOM 1406 N N . ARG A 1 175 ? 35.242 9.633 -10.334 1.00 73.31 175 ARG A N 1
ATOM 1407 C CA . ARG A 1 175 ? 34.316 8.797 -11.108 1.00 73.31 175 ARG A CA 1
ATOM 1408 C C . ARG A 1 175 ? 33.513 9.582 -12.145 1.00 73.31 175 ARG A C 1
ATOM 1410 O O . ARG A 1 175 ? 33.246 9.074 -13.227 1.00 73.31 175 ARG A O 1
ATOM 1417 N N . LEU A 1 176 ? 33.114 10.815 -11.830 1.00 81.44 176 LEU A N 1
ATOM 1418 C CA . LEU A 1 176 ? 32.425 11.677 -12.790 1.00 81.44 176 LEU A CA 1
ATOM 1419 C C . LEU A 1 176 ? 33.337 12.040 -13.968 1.00 81.44 176 LEU A C 1
ATOM 1421 O O . LEU A 1 176 ? 32.871 12.024 -15.100 1.00 81.44 176 LEU A O 1
ATOM 1425 N N . HIS A 1 177 ? 34.615 12.335 -13.713 1.00 83.94 177 HIS A N 1
ATOM 1426 C CA . HIS A 1 177 ? 35.589 12.592 -14.775 1.00 83.94 177 HIS A CA 1
ATOM 1427 C C . HIS A 1 177 ? 35.768 11.370 -15.683 1.00 83.94 177 HIS A C 1
ATOM 1429 O O . HIS A 1 177 ? 35.620 11.499 -16.893 1.00 83.94 177 HIS A O 1
ATOM 1435 N N . GLU A 1 178 ? 35.956 10.183 -15.102 1.00 82.12 178 GLU A N 1
ATOM 1436 C CA . GLU A 1 178 ? 36.072 8.929 -15.862 1.00 82.12 178 GLU A CA 1
ATOM 1437 C C . GLU A 1 178 ? 34.836 8.653 -16.732 1.0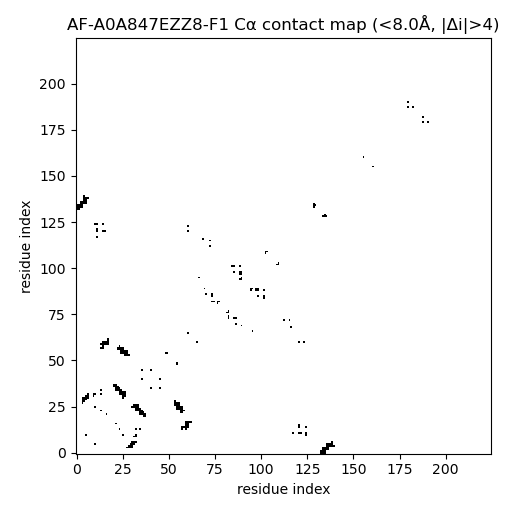0 82.12 178 GLU A C 1
ATOM 1439 O O . GLU A 1 178 ? 34.958 8.224 -17.875 1.00 82.12 178 GLU A O 1
ATOM 1444 N N . LEU A 1 179 ? 33.632 8.907 -16.207 1.00 79.56 179 LEU A N 1
ATOM 1445 C CA . LEU A 1 179 ? 32.394 8.704 -16.959 1.00 79.56 179 LEU A CA 1
ATOM 1446 C C . LEU A 1 179 ? 32.245 9.702 -18.106 1.00 79.56 179 LEU A C 1
ATOM 1448 O O . LEU A 1 179 ? 31.786 9.306 -19.172 1.00 79.56 179 LEU A O 1
ATOM 1452 N N . VAL A 1 180 ? 32.632 10.965 -17.907 1.00 84.00 180 VAL A N 1
ATOM 1453 C CA . VAL A 1 180 ? 32.587 11.998 -18.955 1.00 84.00 180 VAL A CA 1
ATOM 1454 C C . VAL A 1 180 ? 33.510 11.644 -20.120 1.00 84.00 180 VAL A C 1
ATOM 1456 O O . VAL A 1 180 ? 33.117 11.836 -21.269 1.00 84.00 180 VAL A O 1
ATOM 1459 N N . ASP A 1 181 ? 34.677 11.060 -19.841 1.00 83.62 181 ASP A N 1
ATOM 1460 C CA . ASP A 1 181 ? 35.636 10.635 -20.868 1.00 83.62 181 ASP A CA 1
ATOM 1461 C C . ASP A 1 181 ? 35.135 9.446 -21.712 1.00 83.62 181 ASP A C 1
ATOM 1463 O O . ASP A 1 181 ? 35.624 9.215 -22.818 1.00 83.62 181 ASP A O 1
ATOM 1467 N N . LEU A 1 182 ? 34.143 8.701 -21.214 1.00 88.19 182 LEU A N 1
ATOM 1468 C CA . LEU A 1 182 ? 33.540 7.548 -21.893 1.00 88.19 182 LEU A CA 1
ATOM 1469 C C . LEU A 1 182 ? 32.255 7.896 -22.665 1.00 88.19 182 LEU A C 1
ATOM 1471 O O . LEU A 1 182 ? 31.692 7.023 -23.330 1.00 88.19 182 LEU A O 1
ATOM 1475 N N . LEU A 1 183 ? 31.764 9.138 -22.581 1.00 83.94 183 LEU A N 1
ATOM 1476 C CA . LEU A 1 183 ? 30.539 9.552 -23.268 1.00 83.94 183 LEU A CA 1
ATOM 1477 C C . LEU A 1 183 ? 30.752 9.730 -24.774 1.00 83.94 183 LEU A C 1
ATOM 1479 O O . LEU A 1 183 ? 31.797 10.179 -25.243 1.00 83.94 183 LEU A O 1
ATOM 1483 N N . SER A 1 184 ? 29.702 9.437 -25.544 1.00 83.50 184 SER A N 1
ATOM 1484 C CA . SER A 1 184 ? 29.661 9.792 -26.961 1.00 83.50 184 SER A CA 1
ATOM 1485 C C . SER A 1 184 ? 29.553 11.314 -27.133 1.00 83.50 184 SER A C 1
ATOM 1487 O O . SER A 1 184 ? 29.050 12.018 -26.256 1.00 83.50 184 SER A O 1
ATOM 1489 N N . SER A 1 185 ? 29.961 11.842 -28.291 1.00 77.19 185 SER A N 1
ATOM 1490 C CA . SER A 1 185 ? 29.853 13.281 -28.590 1.00 77.19 185 SER A CA 1
ATOM 1491 C C . SER A 1 185 ? 28.419 13.813 -28.485 1.00 77.19 185 SER A C 1
ATOM 1493 O O . SER A 1 185 ? 28.217 14.948 -28.067 1.00 77.19 185 SER A O 1
ATOM 1495 N N . ARG A 1 186 ? 27.419 12.981 -28.802 1.00 74.38 186 ARG A N 1
ATOM 1496 C CA . ARG A 1 186 ? 25.992 13.319 -28.691 1.00 74.38 186 ARG A CA 1
ATOM 1497 C C . ARG A 1 186 ? 25.518 13.409 -27.237 1.00 74.38 186 ARG A C 1
ATOM 1499 O O . ARG A 1 186 ? 24.669 14.239 -26.915 1.00 74.38 186 ARG A O 1
ATOM 1506 N N . ASP A 1 187 ? 26.060 12.567 -26.364 1.00 76.38 187 ASP A N 1
ATOM 1507 C CA . ASP A 1 187 ? 25.680 12.523 -24.948 1.00 76.38 187 ASP A CA 1
ATOM 1508 C C . ASP A 1 187 ? 26.445 13.560 -24.118 1.00 76.38 187 ASP A C 1
ATOM 1510 O O . ASP A 1 187 ? 25.958 14.007 -23.077 1.00 76.38 187 ASP A O 1
ATOM 1514 N N . LEU A 1 188 ? 27.606 14.004 -24.608 1.00 82.75 188 LEU A N 1
ATOM 1515 C CA . LEU A 1 188 ? 28.424 15.032 -23.972 1.00 82.75 188 LEU A CA 1
ATOM 1516 C C . LEU A 1 188 ? 27.698 16.383 -23.898 1.00 82.75 188 LEU A C 1
ATOM 1518 O O . LEU A 1 188 ? 27.722 17.022 -22.847 1.00 82.75 188 LEU A O 1
ATOM 1522 N N . ASP A 1 189 ? 26.985 16.783 -24.955 1.00 78.69 189 ASP A N 1
ATOM 1523 C CA . ASP A 1 189 ? 26.179 18.014 -24.960 1.00 78.69 189 ASP A CA 1
ATOM 1524 C C . ASP A 1 189 ? 25.069 17.970 -23.895 1.00 78.69 189 ASP A C 1
ATOM 1526 O O . ASP A 1 189 ? 24.815 18.950 -23.187 1.00 78.69 189 ASP A O 1
ATOM 1530 N N . THR A 1 190 ? 24.452 16.799 -23.719 1.00 79.56 190 THR A N 1
ATOM 1531 C CA . THR A 1 190 ? 23.411 16.574 -22.705 1.00 79.56 190 THR A CA 1
ATOM 1532 C C . THR A 1 190 ? 23.999 16.603 -21.293 1.00 79.56 190 THR A C 1
ATOM 1534 O O . THR A 1 190 ? 23.447 17.251 -20.397 1.00 79.56 190 THR A O 1
ATOM 1537 N N . ALA A 1 191 ? 25.147 15.954 -21.085 1.00 83.00 191 ALA A N 1
ATOM 1538 C CA . ALA A 1 191 ? 25.861 15.982 -19.812 1.00 83.00 191 ALA A CA 1
ATOM 1539 C C . ALA A 1 191 ? 26.287 17.410 -19.436 1.00 83.00 191 ALA A C 1
ATOM 1541 O O . ALA A 1 191 ? 26.137 17.828 -18.285 1.00 83.00 191 ALA A O 1
ATOM 1542 N N . LEU A 1 192 ? 26.750 18.192 -20.412 1.00 84.75 192 LEU A N 1
ATOM 1543 C CA . LEU A 1 192 ? 27.171 19.575 -20.224 1.00 84.75 192 LEU A CA 1
ATOM 1544 C C . LEU A 1 192 ? 25.990 20.473 -19.824 1.00 84.75 192 LEU A C 1
ATOM 1546 O O . LEU A 1 192 ? 26.106 21.231 -18.857 1.00 84.75 192 LEU A O 1
ATOM 1550 N N . ALA A 1 193 ? 24.834 20.326 -20.478 1.00 81.12 193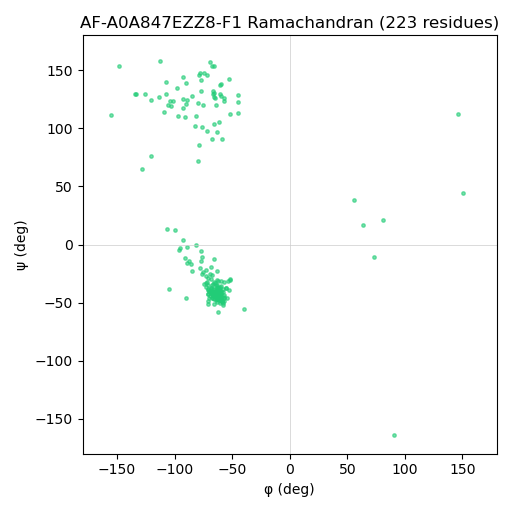 ALA A N 1
ATOM 1551 C CA . ALA A 1 193 ? 23.603 21.023 -20.100 1.00 81.12 193 ALA A CA 1
ATOM 1552 C C . ALA A 1 193 ? 23.153 20.673 -18.669 1.00 81.12 193 ALA A C 1
ATOM 1554 O O . ALA A 1 193 ? 22.812 21.556 -17.878 1.00 81.12 193 ALA A O 1
ATOM 1555 N N . PHE A 1 194 ? 23.216 19.393 -18.293 1.00 80.94 194 PHE A N 1
ATOM 1556 C CA . PHE A 1 194 ? 22.825 18.941 -16.958 1.00 80.94 194 PHE A CA 1
ATOM 1557 C C . PHE A 1 194 ? 23.756 19.473 -15.857 1.00 80.94 194 PHE A C 1
ATOM 1559 O O . PHE A 1 194 ? 23.294 19.970 -14.827 1.00 80.94 194 PHE A O 1
ATOM 1566 N N . VAL A 1 195 ? 25.074 19.441 -16.074 1.00 86.31 195 VAL A N 1
ATOM 1567 C CA . VAL A 1 195 ? 26.057 19.975 -15.116 1.00 86.31 195 VAL A CA 1
ATOM 1568 C C . VAL A 1 195 ? 25.923 21.497 -14.971 1.00 86.31 195 VAL A C 1
ATOM 1570 O O . VAL A 1 195 ? 26.012 22.020 -13.855 1.00 86.31 195 VAL A O 1
ATOM 1573 N N . GLN A 1 196 ? 25.644 22.220 -16.061 1.00 82.00 196 GLN A N 1
ATOM 1574 C CA . GLN A 1 196 ? 25.351 23.656 -16.014 1.00 82.00 196 GLN A CA 1
ATOM 1575 C C . GLN A 1 196 ? 24.083 23.956 -15.210 1.00 82.00 196 GLN A C 1
ATOM 1577 O O . GLN A 1 196 ? 24.122 24.797 -14.307 1.00 82.00 196 GLN A O 1
ATOM 1582 N N . PHE A 1 197 ? 23.003 23.211 -15.452 1.00 81.94 197 PHE A N 1
ATOM 1583 C CA . PHE A 1 197 ? 21.767 23.321 -14.682 1.00 81.94 197 PHE A CA 1
ATOM 1584 C C . PHE A 1 197 ? 22.004 23.091 -13.182 1.00 81.94 197 PHE A C 1
ATOM 1586 O O . PHE A 1 197 ? 21.547 23.873 -12.343 1.00 81.94 197 PHE A O 1
ATOM 1593 N N . LEU A 1 198 ? 22.772 22.060 -12.812 1.00 76.38 198 LEU A N 1
ATOM 1594 C CA . LEU A 1 198 ? 23.106 21.788 -11.411 1.00 76.38 198 LEU A CA 1
ATOM 1595 C C . LEU A 1 198 ? 23.897 22.937 -10.767 1.00 76.38 198 LEU A C 1
ATOM 1597 O O . LEU A 1 198 ? 23.624 23.297 -9.616 1.00 76.38 198 LEU A O 1
ATOM 1601 N N . ARG A 1 199 ? 24.833 23.544 -11.506 1.00 79.75 199 ARG A N 1
ATOM 1602 C CA . ARG A 1 199 ? 25.607 24.711 -11.055 1.00 79.75 199 ARG A CA 1
ATOM 1603 C C . ARG A 1 199 ? 24.706 25.921 -10.806 1.00 79.75 199 ARG A C 1
ATOM 1605 O O . ARG A 1 199 ? 24.830 26.577 -9.770 1.00 79.75 199 ARG A O 1
ATOM 1612 N N . GLU A 1 200 ? 23.789 26.206 -11.722 1.00 78.44 200 GLU A N 1
ATOM 1613 C CA . GLU A 1 200 ? 22.848 27.325 -11.609 1.00 78.44 200 GLU A CA 1
ATOM 1614 C C . GLU A 1 200 ? 21.852 27.120 -10.469 1.00 78.44 200 GLU A C 1
ATOM 1616 O O . GLU A 1 200 ? 21.640 28.023 -9.656 1.00 78.44 200 GLU A O 1
ATOM 1621 N N . ARG A 1 201 ? 21.324 25.901 -10.321 1.00 73.88 201 ARG A N 1
ATOM 1622 C CA . ARG A 1 201 ? 20.449 25.522 -9.206 1.00 73.88 201 ARG A CA 1
ATOM 1623 C C . ARG A 1 201 ? 21.144 25.686 -7.855 1.00 73.88 201 ARG A C 1
ATOM 1625 O O . ARG A 1 201 ? 20.538 26.189 -6.908 1.00 73.88 201 ARG A O 1
ATOM 1632 N N . HIS A 1 202 ? 22.415 25.298 -7.752 1.00 66.69 202 HIS A N 1
ATOM 1633 C CA . HIS A 1 202 ? 23.202 25.517 -6.538 1.00 66.69 202 HIS A CA 1
ATOM 1634 C C . HIS A 1 202 ? 23.413 27.016 -6.268 1.00 66.69 202 HIS A C 1
ATOM 1636 O O . HIS A 1 202 ? 23.203 27.474 -5.145 1.00 66.69 202 HIS A O 1
ATOM 1642 N N . ALA A 1 203 ? 23.742 27.806 -7.294 1.00 67.88 203 ALA A N 1
ATOM 1643 C CA . ALA A 1 203 ? 23.898 29.255 -7.166 1.00 67.88 203 ALA A CA 1
ATOM 1644 C C . ALA A 1 203 ? 22.600 29.953 -6.717 1.00 67.88 203 ALA A C 1
ATOM 1646 O O . ALA A 1 203 ? 22.650 30.879 -5.907 1.00 67.88 203 ALA A O 1
ATOM 1647 N N . LEU A 1 204 ? 21.440 29.494 -7.194 1.00 63.81 204 LEU A N 1
ATOM 1648 C CA . LEU A 1 204 ? 20.130 29.990 -6.769 1.00 63.81 204 LEU A CA 1
ATOM 1649 C C . LEU A 1 204 ? 19.828 29.620 -5.312 1.00 63.81 204 LEU A C 1
ATOM 1651 O O . LEU A 1 204 ? 19.467 30.503 -4.541 1.00 63.81 204 LEU A O 1
ATOM 1655 N N . ARG A 1 205 ? 20.066 28.368 -4.892 1.00 60.22 205 ARG A N 1
ATOM 1656 C CA . ARG A 1 205 ? 19.880 27.946 -3.486 1.00 60.22 205 ARG A CA 1
ATOM 1657 C C . ARG A 1 205 ? 20.751 28.746 -2.516 1.00 60.22 205 ARG A C 1
ATOM 1659 O O . ARG A 1 205 ? 20.263 29.169 -1.472 1.00 60.22 205 ARG A O 1
ATOM 1666 N N . VAL A 1 206 ? 22.009 29.006 -2.874 1.00 60.81 206 VAL A N 1
ATOM 1667 C CA . VAL A 1 206 ? 22.928 29.818 -2.055 1.00 60.81 206 VAL A CA 1
ATOM 1668 C C . VAL A 1 206 ? 22.473 31.283 -1.984 1.00 60.81 206 VAL A C 1
ATOM 1670 O O . VAL A 1 206 ? 22.552 31.902 -0.922 1.00 60.81 206 VAL A O 1
ATOM 1673 N N . LYS A 1 207 ? 21.943 31.847 -3.080 1.00 60.47 207 LYS A N 1
ATOM 1674 C CA . LYS A 1 207 ? 21.378 33.209 -3.099 1.00 60.47 207 LYS A CA 1
ATOM 1675 C C . LYS A 1 207 ? 20.102 33.326 -2.256 1.00 60.47 207 LYS A C 1
ATOM 1677 O O . LYS A 1 207 ? 19.951 34.321 -1.549 1.00 60.47 207 LYS A O 1
ATOM 1682 N N . THR A 1 208 ? 19.215 32.331 -2.299 1.00 55.88 208 THR A N 1
ATOM 1683 C CA . THR A 1 208 ? 17.979 32.298 -1.498 1.00 55.88 208 THR A CA 1
ATOM 1684 C C . THR A 1 208 ? 18.288 32.177 -0.006 1.00 55.88 208 THR A C 1
ATOM 1686 O O . THR A 1 208 ? 17.820 33.007 0.768 1.00 55.88 208 THR A O 1
ATOM 1689 N N . ALA A 1 209 ? 19.193 31.271 0.386 1.00 53.41 209 ALA A N 1
ATOM 1690 C CA . ALA A 1 209 ? 19.627 31.126 1.780 1.00 53.41 209 ALA A CA 1
ATOM 1691 C C . ALA A 1 209 ? 20.277 32.409 2.342 1.00 53.41 209 ALA A C 1
ATOM 1693 O O . ALA A 1 209 ? 20.064 32.773 3.497 1.00 53.41 209 ALA A O 1
ATOM 1694 N N . LYS A 1 210 ? 21.033 33.149 1.515 1.00 54.88 210 LYS A N 1
ATOM 1695 C CA . LYS A 1 210 ? 21.644 34.430 1.912 1.00 54.88 210 LYS A CA 1
ATOM 1696 C C . LYS A 1 210 ? 20.617 35.565 2.057 1.00 54.88 210 LYS A C 1
ATOM 1698 O O . LYS A 1 210 ? 20.800 36.438 2.902 1.00 54.88 210 LYS A O 1
ATOM 1703 N N . ARG A 1 211 ? 19.536 35.558 1.265 1.00 53.44 211 ARG A N 1
ATOM 1704 C CA . ARG A 1 211 ? 18.414 36.510 1.397 1.00 53.44 211 ARG A CA 1
ATOM 1705 C C . ARG A 1 211 ? 17.573 36.241 2.644 1.00 53.44 211 ARG A C 1
ATOM 1707 O O . ARG A 1 211 ? 17.167 37.191 3.303 1.00 53.44 211 ARG A O 1
ATOM 1714 N N . GLU A 1 212 ? 17.350 34.975 2.984 1.00 50.19 212 GLU A N 1
ATOM 1715 C CA . GLU A 1 212 ? 16.629 34.577 4.199 1.00 50.19 212 GLU A CA 1
ATOM 1716 C C . GLU A 1 212 ? 17.427 34.916 5.467 1.00 50.19 212 GLU A C 1
ATOM 1718 O O . GLU A 1 212 ? 16.872 35.509 6.386 1.00 50.19 212 GLU A O 1
ATOM 1723 N N . ALA A 1 213 ? 18.745 34.681 5.480 1.00 52.66 213 ALA A N 1
ATOM 1724 C CA . ALA A 1 213 ? 19.613 35.068 6.598 1.00 52.66 213 ALA A CA 1
ATOM 1725 C C . ALA A 1 213 ? 19.719 36.596 6.799 1.00 52.66 213 ALA A C 1
ATOM 1727 O O . ALA A 1 213 ? 19.824 37.063 7.930 1.00 52.66 213 ALA A O 1
ATOM 1728 N N . GLY A 1 214 ? 19.653 37.388 5.720 1.00 47.94 214 GLY A N 1
ATOM 1729 C CA . GLY A 1 214 ? 19.652 38.856 5.796 1.00 47.94 214 GLY A CA 1
ATOM 1730 C C . GLY A 1 214 ? 18.344 39.454 6.329 1.00 47.94 214 GLY A C 1
ATOM 1731 O O . GLY A 1 214 ? 18.367 40.513 6.945 1.00 47.94 214 GLY A O 1
ATOM 1732 N N . LYS A 1 215 ? 17.211 38.762 6.149 1.00 52.38 215 LYS A N 1
ATOM 1733 C CA . LYS A 1 215 ? 15.889 39.211 6.620 1.00 52.38 215 LYS A CA 1
ATOM 1734 C C . LYS A 1 215 ? 15.694 39.043 8.132 1.00 52.38 215 LYS A C 1
ATOM 1736 O O . LYS A 1 215 ? 14.887 39.750 8.718 1.00 52.38 215 LYS A O 1
ATOM 1741 N N . VAL A 1 216 ? 16.438 38.129 8.762 1.00 51.03 216 VAL A N 1
ATOM 1742 C CA . VAL A 1 216 ? 16.374 37.866 10.214 1.00 51.03 216 VAL A CA 1
ATOM 1743 C C . VAL A 1 216 ? 17.136 38.926 11.025 1.00 51.03 216 VAL A C 1
ATOM 1745 O O . VAL A 1 216 ? 16.858 39.105 12.205 1.00 51.03 216 VAL A O 1
ATOM 1748 N N . HIS A 1 217 ? 18.066 39.669 10.412 1.00 48.03 217 HIS A N 1
ATOM 1749 C CA . HIS A 1 217 ? 18.903 40.644 11.128 1.00 48.03 217 HIS A CA 1
ATOM 1750 C C . HIS A 1 217 ? 18.323 42.073 11.184 1.00 48.03 217 HIS A C 1
ATOM 1752 O O . HIS A 1 217 ? 18.815 42.887 11.956 1.00 48.03 217 HIS A O 1
ATOM 1758 N N . ASP A 1 218 ? 17.275 42.375 10.409 1.00 48.44 218 ASP A N 1
ATOM 1759 C CA . ASP A 1 218 ? 16.661 43.718 10.323 1.00 48.44 218 ASP A CA 1
ATOM 1760 C C . ASP A 1 218 ? 15.437 43.896 11.254 1.00 48.44 218 ASP A C 1
ATOM 1762 O O . ASP A 1 218 ? 14.860 44.972 11.352 1.00 48.44 218 ASP A O 1
ATOM 1766 N N . GLY A 1 219 ? 15.025 42.840 11.968 1.00 48.06 219 GLY A N 1
ATOM 1767 C CA . GLY A 1 219 ? 13.813 42.828 12.803 1.00 48.06 219 GLY A CA 1
ATOM 1768 C C . GLY A 1 219 ? 13.996 43.206 14.278 1.00 48.06 219 GLY A C 1
ATOM 1769 O O . GLY A 1 219 ? 13.030 43.123 15.032 1.00 48.06 219 GLY A O 1
ATOM 1770 N N . THR A 1 220 ? 15.196 43.599 14.718 1.00 48.69 220 THR A N 1
ATOM 1771 C CA . THR A 1 220 ? 15.490 43.788 16.153 1.00 48.69 220 THR A CA 1
ATOM 1772 C C . THR A 1 220 ? 16.110 45.156 16.443 1.00 48.69 220 THR A C 1
ATOM 1774 O O . THR A 1 220 ? 17.259 45.254 16.873 1.00 48.69 220 THR A O 1
ATOM 1777 N N . LYS A 1 221 ? 15.359 46.244 16.224 1.00 50.84 221 LYS A N 1
ATOM 1778 C CA . LYS A 1 221 ? 15.647 47.532 16.881 1.00 50.84 221 LYS A CA 1
ATOM 1779 C C . LYS A 1 221 ? 14.402 48.423 17.001 1.00 50.84 221 LYS A C 1
ATOM 1781 O O . LYS A 1 221 ? 13.907 48.936 16.007 1.00 50.84 221 LYS A O 1
ATOM 1786 N N . GLY A 1 222 ? 13.962 48.608 18.245 1.00 39.06 222 GLY A N 1
ATOM 1787 C CA . GLY A 1 222 ? 12.882 49.486 18.721 1.00 39.06 222 GLY A CA 1
ATOM 1788 C C . GLY A 1 222 ? 12.218 48.787 19.913 1.00 39.06 222 GLY A C 1
ATOM 1789 O O . GLY A 1 222 ? 11.709 47.688 19.738 1.00 39.06 222 GLY A O 1
ATOM 1790 N N . ASP A 1 223 ? 12.285 49.228 21.165 1.00 40.78 223 ASP A N 1
ATOM 1791 C CA . ASP A 1 223 ? 12.621 50.511 21.796 1.00 40.78 223 ASP A CA 1
ATOM 1792 C C . ASP A 1 223 ? 13.269 50.241 23.172 1.00 40.78 223 ASP A C 1
ATOM 1794 O O . ASP A 1 223 ? 12.952 49.220 23.792 1.00 40.78 223 ASP A O 1
ATOM 1798 N N . PRO A 1 224 ? 14.116 51.133 23.717 1.00 48.97 224 PRO A N 1
ATOM 1799 C CA . PRO A 1 224 ? 14.312 51.240 25.155 1.00 48.97 224 PRO A CA 1
ATOM 1800 C C . PRO A 1 224 ? 13.329 52.250 25.774 1.00 48.97 224 PRO A C 1
ATOM 1802 O O . PRO A 1 224 ? 13.074 53.312 25.206 1.00 48.97 224 PRO A O 1
ATOM 1805 N N . GLN A 1 225 ? 12.803 51.869 26.942 1.00 46.56 225 GLN A N 1
ATOM 1806 C CA . GLN A 1 225 ? 12.020 52.691 27.877 1.00 46.56 225 GLN A CA 1
ATOM 1807 C C . GLN A 1 225 ? 12.693 54.012 28.256 1.00 46.56 225 GLN A C 1
ATOM 1809 O O . GLN A 1 225 ? 13.940 54.027 28.375 1.00 46.56 225 GLN A O 1
#

Sequence (225 aa):
MIEVPISWESLEDAFENNAHEVHSYLHLETGEVIRVVDGVADPTMHSRIMSDPLYLRVDPVSSREQYRWMEHFIEELDDEELKAQLAAAIDGKGAFRRFKDALVNHQGPRERWFAFRSARLRECMEAWLTAHDIKPVERPEWKVPTAPGGAPQGEVSEAQLKARRIAATDANRVRLHELVDLLSSRDLDTALAFVQFLRERHALRVKTAKREAGKVHDGTKGDPQ

Foldseek 3Di:
DAEEQAPLVLLLVQQADPPPQWWWWAQRHHNDIDIGGPPPDDPVVVVCLVPDPRIDTRDHNDPVVVLVLLVVLLVPDPDPVLSVLLVVLLPDDPSVVSNQVSCPVPVVSNVVSVVSSSVVSVVVSVVVCVVVVYDHDHNPPPPPPPPPDDDDDDDQDPVRVVVVVVVVVVVVVVVVVVVLVVDDPVVNVVVVVVVVVVVVVVVVVVVVVVVVVVVVVVPDDDDDD

Solvent-accessible surface area (backbone atoms only — not comparable to full-atom values): 13046 Å² total; per-residue (Å²): 114,49,75,20,29,49,43,63,68,52,48,48,56,40,32,65,49,71,54,89,57,48,48,32,29,36,29,54,76,70,19,46,59,47,78,47,41,70,94,73,52,58,71,68,57,56,53,48,51,77,71,36,90,54,45,43,75,57,78,38,56,49,69,69,59,58,46,50,52,52,52,52,54,43,69,74,46,86,51,63,68,58,28,53,52,43,59,60,29,46,64,65,91,60,19,74,58,41,37,52,60,66,32,69,85,36,63,68,65,38,52,51,49,50,54,54,49,52,52,54,50,48,55,52,50,52,53,50,33,52,76,67,38,40,40,79,39,83,54,79,79,79,72,69,83,70,67,92,74,84,70,85,87,66,92,74,50,72,69,56,54,51,51,50,51,51,53,51,51,53,52,50,51,55,52,50,52,59,51,60,75,70,49,52,80,78,51,44,58,53,52,50,53,51,54,51,50,52,53,51,54,50,53,48,53,55,52,51,55,52,52,56,61,56,60,68,71,74,74,81,83,85,81,84,133

Secondary structure (DSSP, 8-state):
-EEE---HHHHHHHHH---TTEEEEEETTT--EEEEETTTS-HHHHHHHHH-TTEEEP-PPPHHHHHHHHHHHHHT-S-HHHHHHHHHHHSSTTHHHHHHHHHTT-HHHHHHHHHHHHHHHHHHHHHHHHHTTEEE-PPP-------S---------HHHHHHHHHHHHHHHHHHHHHHHHTS-HHHHHHHHHHHHHHHHHHHHHHHHHHHHHHHSSSS------